Protein AF-A0A1W2FZ27-F1 (afdb_monomer_lite)

Sequence (277 aa):
MFSGIAEEGRSGAREAWIYDLVNKATNPNFYVGLKFDQLGLQRPKDREVISPLETWLSGIDPDEVDAALDNGGETPELYLSVRDWGLIFTAHPIKPARRGKPRHRLLGVYPAYGGFVNDQHKLRKTLDRKARHYGALDKPFVIAVMGMSSFMDNEDVENALFGNVVYRYSINQPEDGRWVRNRDGLWMRGAQPLATRVSGVLMGTGIFPWNHTHELPRLWTNPWATRSLPGTEPFPTATSDDTGTITYADTPTAGHDVFDLPEDWPGPERSFTDTDQ

Foldseek 3Di:
DDDPPPDPPDDPVQVVVVLVLQQPADDQWWAKEKDWPFGDDDDDDSCLPRVVVNVVRVPDDLVVQVVCVVVVHAFDWDFRDDDRTTMIMGTGTDDPVRGPDPPDTRHQHYPPADDPDLQLVVVLVVVLCVLPVDDDDPAAAEAEDERSHSHDDVQSVLCQAQRDFDWDADPVGRVPIDTAGQRPHQQGHPQDGHSLSHQWYFYHDPDDPFCQQADGTEIEGRPSHPHHDPDPPPHWYWYADSRSDIDTGHHPDGSCNVVVHDPCPVHPDDPPDPPDD

Structure (mmCIF, N/CA/C/O backbone):
data_AF-A0A1W2FZ27-F1
#
_entry.id   AF-A0A1W2FZ27-F1
#
loop_
_atom_site.group_PDB
_atom_site.id
_atom_site.type_symbol
_atom_site.label_atom_id
_atom_site.label_alt_id
_atom_site.label_comp_id
_atom_site.label_asym_id
_atom_site.label_entity_id
_atom_site.label_seq_id
_atom_site.pdbx_PDB_ins_code
_atom_site.Cartn_x
_atom_site.Cartn_y
_atom_site.Cartn_z
_atom_site.occupancy
_atom_site.B_iso_or_equiv
_atom_site.auth_seq_id
_atom_site.auth_comp_id
_atom_site.auth_asym_id
_atom_site.auth_atom_id
_atom_site.pdbx_PDB_model_num
ATOM 1 N N . MET A 1 1 ? -11.046 -25.872 -5.151 1.00 28.45 1 MET A N 1
ATOM 2 C CA . MET A 1 1 ? -12.444 -25.983 -4.701 1.00 28.45 1 MET A CA 1
ATOM 3 C C . MET A 1 1 ? -12.400 -25.796 -3.196 1.00 28.45 1 MET A C 1
ATOM 5 O O . MET A 1 1 ? -11.945 -26.699 -2.512 1.00 28.45 1 MET A O 1
ATOM 9 N N . PHE A 1 2 ? -12.686 -24.594 -2.699 1.00 22.34 2 PHE A N 1
ATOM 10 C CA . PHE A 1 2 ? -12.766 -24.355 -1.260 1.00 22.34 2 PHE A CA 1
ATOM 11 C C . PHE A 1 2 ? -14.210 -24.018 -0.939 1.00 22.34 2 PHE A C 1
ATOM 13 O O . PHE A 1 2 ? -14.779 -23.077 -1.486 1.00 22.34 2 PHE A O 1
ATOM 20 N N . SER A 1 3 ? -14.783 -24.907 -0.138 1.00 23.38 3 SER A N 1
ATOM 21 C CA . SER A 1 3 ? -16.118 -24.858 0.425 1.00 23.38 3 SER A CA 1
ATOM 22 C C . SER A 1 3 ? -16.256 -23.584 1.249 1.00 23.38 3 SER A C 1
ATOM 24 O O . SER A 1 3 ? -15.714 -23.500 2.349 1.00 23.38 3 SER A O 1
ATOM 26 N N . GLY A 1 4 ? -16.959 -22.593 0.704 1.00 25.33 4 GLY A N 1
ATOM 27 C CA . GLY A 1 4 ? -17.529 -21.514 1.493 1.00 25.33 4 GLY A CA 1
ATOM 28 C C . GLY A 1 4 ? -18.621 -22.103 2.372 1.00 25.33 4 GLY A C 1
ATOM 29 O O . GLY A 1 4 ? -19.769 -22.190 1.955 1.00 25.33 4 GLY A O 1
ATOM 30 N N . ILE A 1 5 ? -18.252 -22.544 3.572 1.00 24.12 5 ILE A N 1
ATOM 31 C CA . ILE A 1 5 ? -19.213 -22.591 4.667 1.00 24.12 5 ILE A CA 1
ATOM 32 C C . ILE A 1 5 ? -19.264 -21.149 5.158 1.00 24.12 5 ILE A C 1
ATOM 34 O O . ILE A 1 5 ? -18.377 -20.700 5.881 1.00 24.12 5 ILE A O 1
ATOM 38 N N . ALA A 1 6 ? -20.235 -20.390 4.652 1.00 32.06 6 ALA A N 1
ATOM 39 C CA . ALA A 1 6 ? -20.664 -19.188 5.341 1.00 32.06 6 ALA A CA 1
ATOM 40 C C . ALA A 1 6 ? -21.135 -19.650 6.724 1.00 32.06 6 ALA A C 1
ATOM 42 O O . ALA A 1 6 ? -22.050 -20.466 6.813 1.00 32.06 6 ALA A O 1
ATOM 43 N N . GLU A 1 7 ? -20.464 -19.207 7.786 1.00 31.33 7 GLU A N 1
ATOM 44 C CA . GLU A 1 7 ? -21.027 -19.337 9.126 1.00 31.33 7 GLU A CA 1
ATOM 45 C C . GLU A 1 7 ? -22.398 -18.657 9.117 1.00 31.33 7 GLU A C 1
ATOM 47 O O . GLU A 1 7 ? -22.527 -17.487 8.737 1.00 31.33 7 GLU A O 1
ATOM 52 N N . GLU A 1 8 ? -23.423 -19.427 9.472 1.00 29.77 8 GLU A N 1
ATOM 53 C CA . GLU A 1 8 ? -24.804 -18.976 9.595 1.00 29.77 8 GLU A CA 1
ATOM 54 C C . GLU A 1 8 ? -24.842 -17.761 10.538 1.00 29.77 8 GLU A C 1
ATOM 56 O O . GLU A 1 8 ? -24.532 -17.872 11.722 1.00 29.77 8 GLU A O 1
ATOM 61 N N . GLY A 1 9 ? -25.144 -16.577 9.990 1.00 39.53 9 GLY A N 1
ATOM 62 C CA . GLY A 1 9 ? -25.206 -15.313 10.736 1.00 39.53 9 GLY A CA 1
ATOM 63 C C . GLY A 1 9 ? -24.355 -14.164 10.182 1.00 39.53 9 GLY A C 1
ATOM 64 O O . GLY A 1 9 ? -24.649 -13.012 10.501 1.00 39.53 9 GLY A O 1
ATOM 65 N N . ARG A 1 10 ? -23.358 -14.416 9.320 1.00 43.00 10 ARG A N 1
ATOM 66 C CA . ARG A 1 10 ? -22.515 -13.348 8.734 1.00 43.00 10 ARG A CA 1
ATOM 67 C C . ARG A 1 10 ? -23.254 -12.581 7.634 1.00 43.00 10 ARG A C 1
ATOM 69 O O . ARG A 1 10 ? -23.631 -13.159 6.618 1.00 43.00 10 ARG A O 1
ATOM 76 N N . SER A 1 11 ? -23.424 -11.268 7.804 1.00 50.31 11 SER A N 1
ATOM 77 C CA . SER A 1 11 ? -23.911 -10.361 6.749 1.00 50.31 11 SER A CA 1
ATOM 78 C C . SER A 1 11 ? -22.813 -9.366 6.397 1.00 50.31 11 SER A C 1
ATOM 80 O O . SER A 1 11 ? -22.532 -8.428 7.147 1.00 50.31 11 SER A O 1
ATOM 82 N N . GLY A 1 12 ? -22.190 -9.570 5.233 1.00 47.59 12 GLY A N 1
ATOM 83 C CA . GLY A 1 12 ? -21.052 -8.766 4.778 1.00 47.59 12 GLY A CA 1
ATOM 84 C C . GLY A 1 12 ? -21.354 -7.268 4.656 1.00 47.59 12 GLY A C 1
ATOM 85 O O . GLY A 1 12 ? -20.456 -6.457 4.851 1.00 47.59 12 GLY A O 1
ATOM 86 N N . ALA A 1 13 ? -22.611 -6.883 4.409 1.00 53.69 13 ALA A N 1
ATOM 87 C CA . ALA A 1 13 ? -23.020 -5.478 4.331 1.00 53.69 13 ALA A CA 1
ATOM 88 C C . ALA A 1 13 ? -23.027 -4.782 5.705 1.00 53.69 13 ALA A C 1
ATOM 90 O O . ALA A 1 13 ? -22.672 -3.609 5.819 1.00 53.69 13 ALA A O 1
ATOM 91 N N . ARG A 1 14 ? -23.407 -5.507 6.764 1.00 62.50 14 ARG A N 1
ATOM 92 C CA . ARG A 1 14 ? -23.416 -4.990 8.140 1.00 62.50 14 ARG A CA 1
ATOM 93 C C . ARG A 1 14 ? -21.997 -4.871 8.696 1.00 62.50 14 ARG A C 1
ATOM 95 O O . ARG A 1 14 ? -21.671 -3.864 9.319 1.00 62.50 14 ARG A O 1
ATOM 102 N N . GLU A 1 15 ? -21.148 -5.856 8.406 1.00 64.38 15 GLU A N 1
ATOM 103 C CA . GLU A 1 15 ? -19.722 -5.827 8.757 1.00 64.38 15 GLU A CA 1
ATOM 104 C C . GLU A 1 15 ? -18.985 -4.674 8.044 1.00 64.38 15 GLU A C 1
ATOM 106 O O . GLU A 1 15 ? -18.226 -3.948 8.687 1.00 64.38 15 GLU A O 1
ATOM 111 N N . ALA A 1 16 ? -19.269 -4.444 6.752 1.00 63.47 16 ALA A N 1
ATOM 112 C CA . ALA A 1 16 ? -18.637 -3.401 5.932 1.00 63.47 16 ALA A CA 1
ATOM 113 C C . ALA A 1 16 ? -18.734 -2.002 6.548 1.00 63.47 16 ALA A C 1
ATOM 115 O O . ALA A 1 16 ? -17.743 -1.284 6.638 1.00 63.47 16 ALA A O 1
ATOM 116 N N . TRP A 1 17 ? -19.911 -1.633 7.041 1.00 70.25 17 TRP A N 1
ATOM 117 C CA . TRP A 1 17 ? -20.102 -0.305 7.602 1.00 70.25 17 TRP A CA 1
ATOM 118 C C . TRP A 1 17 ? -19.346 -0.105 8.931 1.00 70.25 17 TRP A C 1
ATOM 120 O O . TRP A 1 17 ? -18.803 0.976 9.174 1.00 70.25 17 TRP A O 1
ATOM 130 N N . ILE A 1 18 ? -19.237 -1.138 9.774 1.00 76.50 18 ILE A N 1
ATOM 131 C CA . ILE A 1 18 ? -18.374 -1.061 10.961 1.00 76.50 18 ILE A CA 1
ATOM 132 C C . ILE A 1 18 ? -16.902 -0.945 10.544 1.00 76.50 18 ILE A C 1
ATOM 134 O O . ILE A 1 18 ? -16.167 -0.169 11.155 1.00 76.50 18 ILE A O 1
ATOM 138 N N . TYR A 1 19 ? -16.471 -1.637 9.485 1.00 70.69 19 TYR A N 1
ATOM 139 C CA . TYR A 1 19 ? -15.115 -1.481 8.951 1.00 70.69 19 TYR A CA 1
ATOM 140 C C . TYR A 1 19 ? -14.835 -0.049 8.482 1.00 70.69 19 TYR A C 1
ATOM 142 O O . TYR A 1 19 ? -13.819 0.526 8.874 1.00 70.69 19 TYR A O 1
ATOM 150 N N . ASP A 1 20 ? -15.750 0.561 7.727 1.00 70.44 20 ASP A N 1
ATOM 151 C CA . ASP A 1 20 ? -15.623 1.955 7.281 1.00 70.44 20 ASP A CA 1
ATOM 152 C C . ASP A 1 20 ? -15.569 2.926 8.458 1.00 70.44 20 ASP A C 1
ATOM 154 O O . ASP A 1 20 ? -14.788 3.877 8.463 1.00 70.44 20 ASP A O 1
ATOM 158 N N . LEU A 1 21 ? -16.383 2.678 9.484 1.00 82.44 21 LEU A N 1
ATOM 159 C CA . LEU A 1 21 ? -16.404 3.495 10.687 1.00 82.44 21 LEU A CA 1
ATOM 160 C C . LEU A 1 21 ? -15.058 3.427 11.423 1.00 82.44 21 LEU A C 1
ATOM 162 O O . LEU A 1 21 ? -14.533 4.464 11.825 1.00 82.44 21 LEU A O 1
ATOM 166 N N . VAL A 1 22 ? -14.473 2.236 11.561 1.00 80.25 22 VAL A N 1
ATOM 167 C CA . VAL A 1 22 ? -13.164 2.051 12.206 1.00 80.25 22 VAL A CA 1
ATOM 168 C C . VAL A 1 22 ? -12.035 2.650 11.361 1.00 80.25 22 VAL A C 1
ATOM 170 O O . VAL A 1 22 ? -11.107 3.224 11.921 1.00 80.25 22 VAL A O 1
ATOM 173 N N . ASN A 1 23 ? -12.129 2.606 10.028 1.00 73.31 23 ASN A N 1
ATOM 174 C CA . ASN A 1 23 ? -11.149 3.225 9.124 1.00 73.31 23 ASN A CA 1
ATOM 175 C C . ASN A 1 23 ? -11.083 4.759 9.231 1.00 73.31 23 ASN A C 1
ATOM 177 O O . ASN A 1 23 ? -10.084 5.347 8.819 1.00 73.31 23 ASN A O 1
ATOM 181 N N . LYS A 1 24 ? -12.108 5.414 9.793 1.00 80.94 24 LYS A N 1
ATOM 182 C CA . LYS A 1 24 ? -12.084 6.858 10.088 1.00 80.94 24 LYS A CA 1
ATOM 183 C C . LYS A 1 24 ? -11.269 7.207 11.335 1.00 80.94 24 LYS A C 1
ATOM 185 O O . LYS A 1 24 ? -10.879 8.363 11.482 1.00 80.94 24 LYS A O 1
ATOM 190 N N . ALA A 1 25 ? -11.063 6.256 12.245 1.00 83.62 25 ALA A N 1
ATOM 191 C CA . ALA A 1 25 ? -10.231 6.467 13.421 1.00 83.62 25 ALA A CA 1
ATOM 192 C C . ALA A 1 25 ? -8.749 6.485 13.029 1.00 83.62 25 ALA A C 1
ATOM 194 O O . ALA A 1 25 ? -8.338 5.876 12.038 1.00 83.62 25 ALA A O 1
ATOM 195 N N . THR A 1 26 ? -7.930 7.166 13.826 1.00 81.81 26 THR A N 1
ATOM 196 C CA . THR A 1 26 ? -6.497 7.295 13.551 1.00 81.81 26 THR A CA 1
ATOM 197 C C . THR A 1 26 ? -5.662 7.028 14.793 1.00 81.81 26 THR A C 1
ATOM 199 O O . THR A 1 26 ? -6.008 7.421 15.903 1.00 81.81 26 THR A O 1
ATOM 202 N N . ASN A 1 27 ? -4.521 6.367 14.614 1.00 85.50 27 ASN A N 1
ATOM 203 C CA . ASN A 1 27 ? -3.520 6.245 15.663 1.00 85.50 27 ASN A CA 1
ATOM 204 C C . ASN A 1 27 ? -2.138 6.070 15.025 1.00 85.50 27 ASN A C 1
ATOM 206 O O . ASN A 1 27 ? -1.987 5.180 14.204 1.00 85.50 27 ASN A O 1
ATOM 210 N N . PRO A 1 28 ? -1.117 6.863 15.387 1.00 85.44 28 PRO A N 1
ATOM 211 C CA . PRO A 1 28 ? 0.190 6.809 14.728 1.00 85.44 28 PRO A CA 1
ATOM 212 C C . PRO A 1 28 ? 1.022 5.555 15.043 1.00 85.44 28 PRO A C 1
ATOM 214 O O . PRO A 1 28 ? 2.077 5.373 14.429 1.00 85.44 28 PRO A O 1
ATOM 217 N N . ASN A 1 29 ? 0.595 4.737 16.009 1.00 87.94 29 ASN A N 1
ATOM 218 C CA . ASN A 1 29 ? 1.421 3.720 16.653 1.00 87.94 29 ASN A CA 1
ATOM 219 C C . ASN A 1 29 ? 0.907 2.287 16.488 1.00 87.94 29 ASN A C 1
ATOM 221 O O . ASN A 1 29 ? 1.685 1.362 16.719 1.00 87.94 29 ASN A O 1
ATOM 225 N N . PHE A 1 30 ? -0.351 2.080 16.095 1.00 83.31 30 PHE A N 1
ATOM 226 C CA . PHE A 1 30 ? -0.970 0.754 16.059 1.00 83.31 30 PHE A CA 1
ATOM 227 C C . PHE A 1 30 ? -1.749 0.506 14.767 1.00 83.31 30 PHE A C 1
ATOM 229 O O . PHE A 1 30 ? -2.437 1.390 14.270 1.00 83.31 30 PHE A O 1
ATOM 236 N N . TYR A 1 31 ? -1.709 -0.737 14.287 1.00 77.69 31 TYR A N 1
ATOM 237 C CA . TYR A 1 31 ? -2.813 -1.317 13.530 1.00 77.69 31 TYR A CA 1
ATOM 238 C C . TYR A 1 31 ? -3.819 -1.930 14.502 1.00 77.69 31 TYR A C 1
ATOM 240 O O . TYR A 1 31 ? -3.461 -2.411 15.578 1.00 77.69 31 TYR A O 1
ATOM 248 N N . VAL A 1 32 ? -5.074 -1.973 14.090 1.00 78.75 32 VAL A N 1
ATOM 249 C CA . VAL A 1 32 ? -6.172 -2.560 14.844 1.00 78.75 32 VAL A CA 1
ATOM 250 C C . VAL A 1 32 ? -6.689 -3.781 14.105 1.00 78.75 32 VAL A C 1
ATOM 252 O O . VAL A 1 32 ? -6.917 -3.742 12.895 1.00 78.75 32 VAL A O 1
ATOM 255 N N . GLY A 1 33 ? -6.875 -4.874 14.832 1.00 73.75 33 GLY A N 1
ATOM 256 C CA . GLY A 1 33 ? -7.734 -5.962 14.404 1.00 73.75 33 GLY A CA 1
ATOM 257 C C . GLY A 1 33 ? -9.143 -5.788 14.921 1.00 73.75 33 GLY A C 1
ATOM 258 O O . GLY A 1 33 ? -9.325 -5.243 16.002 1.00 73.75 33 GLY A O 1
ATOM 259 N N . LEU A 1 34 ? -10.132 -6.246 14.160 1.00 75.25 34 LEU A N 1
ATOM 260 C CA . LEU A 1 34 ? -11.525 -6.278 14.596 1.00 75.25 34 LEU A CA 1
ATOM 261 C C . LEU A 1 34 ? -12.091 -7.689 14.440 1.00 75.25 34 LEU A C 1
ATOM 263 O O . LEU A 1 34 ? -11.998 -8.287 13.368 1.00 75.25 34 LEU A O 1
ATOM 267 N N . LYS A 1 35 ? -12.733 -8.187 15.496 1.00 70.50 35 LYS A N 1
ATOM 268 C CA . LYS A 1 35 ? -13.616 -9.356 15.487 1.00 70.50 35 LYS A CA 1
ATOM 269 C C . LYS A 1 35 ? -15.007 -8.950 15.972 1.00 70.50 35 LYS A C 1
ATOM 271 O O . LYS A 1 35 ? -15.143 -8.055 16.803 1.00 70.50 35 LYS A O 1
ATOM 276 N N . PHE A 1 36 ? -16.029 -9.626 15.463 1.00 69.38 36 PHE A N 1
ATOM 277 C CA . PHE A 1 36 ? -17.400 -9.468 15.938 1.00 69.38 36 PHE A CA 1
ATOM 278 C C . PHE A 1 36 ? -17.703 -10.593 16.922 1.00 69.38 36 PHE A C 1
ATOM 280 O O . PHE A 1 36 ? -17.724 -11.756 16.531 1.00 69.38 36 PHE A O 1
ATOM 287 N N . ASP A 1 37 ? -17.908 -10.235 18.184 1.00 74.62 37 ASP A N 1
ATOM 288 C CA . ASP A 1 37 ? -18.448 -11.133 19.211 1.00 74.62 37 ASP A CA 1
ATOM 289 C C . ASP A 1 37 ? -19.970 -11.259 19.061 1.00 74.62 37 ASP A C 1
ATOM 291 O O . ASP A 1 37 ? -20.545 -12.338 19.171 1.00 74.62 37 ASP A O 1
ATOM 295 N N . GLN A 1 38 ? -20.621 -10.148 18.703 1.00 78.62 38 GLN A N 1
ATOM 296 C CA . GLN A 1 38 ? -22.045 -10.096 18.398 1.00 78.62 38 GLN A CA 1
ATOM 297 C C . GLN A 1 38 ? -22.305 -9.125 17.243 1.00 78.62 38 GLN A C 1
ATOM 299 O O . GLN A 1 38 ? -21.873 -7.968 17.274 1.00 78.62 38 GLN A O 1
ATOM 304 N N . LEU A 1 39 ? -23.049 -9.582 16.233 1.00 72.56 39 LEU A N 1
ATOM 305 C CA . LEU A 1 39 ? -23.514 -8.733 15.138 1.00 72.56 39 LEU A CA 1
ATOM 306 C C . LEU A 1 39 ? -24.774 -7.975 15.550 1.00 72.56 39 LEU A C 1
ATOM 308 O O . LEU A 1 39 ? -25.760 -8.576 15.976 1.00 72.56 39 LEU A O 1
ATOM 312 N N . GLY A 1 40 ? -24.743 -6.660 15.362 1.00 78.38 40 GLY A N 1
ATOM 313 C CA . GLY A 1 40 ? -25.897 -5.795 15.556 1.00 78.38 40 GLY A CA 1
ATOM 314 C C . GLY A 1 40 ? -26.665 -5.530 14.261 1.00 78.38 40 GLY A C 1
ATOM 315 O O . GLY A 1 40 ? -26.252 -5.876 13.149 1.00 78.38 40 GLY A O 1
ATOM 316 N N . LEU A 1 41 ? -27.815 -4.892 14.422 1.00 79.00 41 LEU A N 1
ATOM 317 C CA . LEU A 1 41 ? -28.671 -4.358 13.368 1.00 79.00 41 LEU A CA 1
ATOM 318 C C . LEU A 1 41 ? -28.704 -2.828 13.405 1.00 79.00 41 LEU A C 1
ATOM 320 O O . LEU A 1 41 ? -28.906 -2.188 12.372 1.00 79.00 41 LEU A O 1
ATOM 324 N N . GLN A 1 42 ? -28.518 -2.215 14.577 1.00 83.69 42 GLN A N 1
ATOM 325 C CA . GLN A 1 42 ? -28.566 -0.763 14.700 1.00 83.69 42 GLN A CA 1
ATOM 326 C C . GLN A 1 42 ? -27.283 -0.118 14.208 1.00 83.69 42 GLN A C 1
ATOM 328 O O . GLN A 1 42 ? -26.218 -0.720 14.264 1.00 83.69 42 GLN A O 1
ATOM 333 N N . ARG A 1 43 ? -27.367 1.153 13.789 1.00 83.94 43 ARG A N 1
ATOM 334 C CA . ARG A 1 43 ? -26.186 1.908 13.374 1.00 83.94 43 ARG A CA 1
ATOM 335 C C . ARG A 1 43 ? -25.571 2.802 14.465 1.00 83.94 43 ARG A C 1
ATOM 337 O O . ARG A 1 43 ? -26.024 3.950 14.558 1.00 83.94 43 ARG A O 1
ATOM 344 N N . PRO A 1 44 ? -24.590 2.348 15.290 1.00 86.50 44 PRO A N 1
ATOM 345 C CA . PRO A 1 44 ? -23.692 3.226 16.050 1.00 86.50 44 PRO A CA 1
ATOM 346 C C . PRO A 1 44 ? -23.304 4.526 15.330 1.00 86.50 44 PRO A C 1
ATOM 348 O O . PRO A 1 44 ? -23.077 4.551 14.129 1.00 86.50 44 PRO A O 1
ATOM 351 N N . LYS A 1 45 ? -23.221 5.635 16.058 1.00 89.69 45 LYS A N 1
ATOM 352 C CA . LYS A 1 45 ? -22.632 6.882 15.561 1.00 89.69 45 LYS A CA 1
ATOM 353 C C . LYS A 1 45 ? -21.114 6.732 15.570 1.00 89.69 45 LYS A C 1
ATOM 355 O O . LYS A 1 45 ? -20.582 6.117 16.487 1.00 89.69 45 LYS A O 1
ATOM 360 N N . ASP A 1 46 ? -20.427 7.395 14.642 1.00 87.50 46 ASP A N 1
ATOM 361 C CA . ASP A 1 46 ? -18.957 7.406 14.545 1.00 87.50 46 ASP A CA 1
ATOM 362 C C . ASP A 1 46 ? -18.276 7.578 15.919 1.00 87.50 46 ASP A C 1
ATOM 364 O O . ASP A 1 46 ? -17.443 6.771 16.323 1.00 87.50 46 ASP A O 1
ATOM 368 N N . ARG A 1 47 ? -18.718 8.564 16.711 1.00 90.44 47 ARG A N 1
ATOM 369 C CA . ARG A 1 47 ? -18.160 8.855 18.043 1.00 90.44 47 ARG A CA 1
ATOM 370 C C . ARG A 1 47 ? -18.336 7.725 19.070 1.00 90.44 47 ARG A C 1
ATOM 372 O O . ARG A 1 47 ? -17.536 7.631 19.994 1.00 90.44 47 ARG A O 1
ATOM 379 N N . GLU A 1 48 ? -19.364 6.887 18.933 1.00 91.81 48 GLU A N 1
ATOM 380 C CA . GLU A 1 48 ? -19.641 5.779 19.864 1.00 91.81 48 GLU A CA 1
ATOM 381 C C . GLU A 1 48 ? -18.621 4.636 19.736 1.00 91.81 48 GLU A C 1
ATOM 383 O O . GLU A 1 48 ? -18.537 3.807 20.635 1.00 91.81 48 GLU A O 1
ATOM 388 N N . VAL A 1 49 ? -17.832 4.608 18.656 1.00 91.88 49 VAL A N 1
ATOM 389 C CA . VAL A 1 49 ? -16.792 3.592 18.421 1.00 91.88 49 VAL A CA 1
ATOM 390 C C . VAL A 1 49 ? -15.410 4.224 18.270 1.00 91.88 49 VAL A C 1
ATOM 392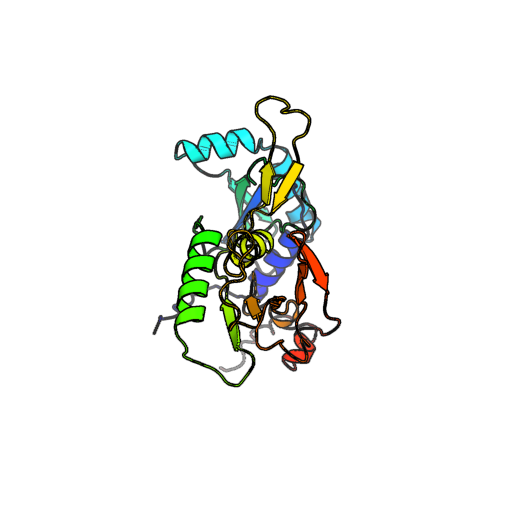 O O . VAL A 1 49 ? -14.469 3.756 18.905 1.00 91.88 49 VAL A O 1
ATOM 395 N N . ILE A 1 50 ? -15.283 5.321 17.512 1.00 93.00 50 ILE A N 1
ATOM 396 C CA . ILE A 1 50 ? -13.995 5.993 17.275 1.00 93.00 50 ILE A CA 1
ATOM 397 C C . ILE A 1 50 ? -13.402 6.515 18.586 1.00 93.00 50 ILE A C 1
ATOM 399 O O . ILE A 1 50 ? -12.253 6.220 18.894 1.00 93.00 50 ILE A O 1
ATOM 403 N N . SER A 1 51 ? -14.174 7.253 19.395 1.00 92.69 51 SER A N 1
ATOM 404 C CA . SER A 1 51 ? -13.626 7.861 20.615 1.00 92.69 51 SER A CA 1
ATOM 405 C C . SER A 1 51 ? -13.156 6.828 21.647 1.00 92.69 51 SER A C 1
ATOM 407 O O . SER A 1 51 ? -12.051 7.002 22.162 1.00 92.69 51 SER A O 1
ATOM 409 N N . PRO A 1 52 ? -13.914 5.754 21.952 1.00 94.50 52 PRO A N 1
ATOM 410 C CA . PRO A 1 52 ? -13.413 4.677 22.805 1.00 94.50 52 PRO A CA 1
ATOM 411 C C . PRO A 1 52 ? -12.158 4.001 22.244 1.00 94.50 52 PRO A C 1
ATOM 413 O O . PRO A 1 52 ? -11.210 3.784 22.994 1.00 94.50 52 PRO A O 1
ATOM 416 N N . LEU A 1 53 ? -12.129 3.723 20.935 1.00 93.62 53 LEU A N 1
ATOM 417 C CA . LEU A 1 53 ? -10.998 3.075 20.273 1.00 93.62 53 LEU A CA 1
ATOM 418 C C . LEU A 1 53 ? -9.725 3.931 20.351 1.00 93.62 53 LEU A C 1
ATOM 420 O O . LEU A 1 53 ? -8.689 3.452 20.802 1.00 93.62 53 LEU A O 1
ATOM 424 N N . GLU A 1 54 ? -9.798 5.210 19.978 1.00 94.19 54 GLU A N 1
ATOM 425 C CA . GLU A 1 54 ? -8.653 6.130 20.020 1.00 94.19 54 GLU A CA 1
ATOM 426 C C . GLU A 1 54 ? -8.180 6.400 21.452 1.00 94.19 54 GLU A C 1
ATOM 428 O O . GLU A 1 54 ? -6.973 6.472 21.698 1.00 94.19 54 GLU A O 1
ATOM 433 N N . THR A 1 55 ? -9.110 6.499 22.409 1.00 95.38 55 THR A N 1
ATOM 434 C CA . THR A 1 55 ? -8.775 6.676 23.831 1.00 95.38 55 THR A CA 1
ATOM 435 C C . THR A 1 55 ? -8.019 5.462 24.359 1.00 95.38 55 THR A C 1
ATOM 437 O O . THR A 1 55 ? -6.992 5.619 25.014 1.00 95.38 55 THR A O 1
ATOM 440 N N . TRP A 1 56 ? -8.498 4.256 24.048 1.00 96.50 56 TRP A N 1
ATOM 441 C CA . TRP A 1 56 ? -7.839 3.017 24.445 1.00 96.50 56 TRP A CA 1
ATOM 442 C C . TRP A 1 56 ? -6.443 2.899 23.830 1.00 96.50 56 TRP A C 1
ATOM 444 O O . TRP A 1 56 ? -5.478 2.714 24.564 1.00 96.50 56 TRP A O 1
ATOM 454 N N . LEU A 1 57 ? -6.308 3.103 22.515 1.00 93.12 57 LEU A N 1
ATOM 455 C CA . LEU A 1 57 ? -5.010 3.034 21.833 1.00 93.12 57 LEU A CA 1
ATOM 456 C C . LEU A 1 57 ? -4.011 4.083 22.334 1.00 93.12 57 LEU A C 1
ATOM 458 O O . LEU A 1 57 ? -2.814 3.816 22.373 1.00 93.12 57 LEU A O 1
ATOM 462 N N . SER A 1 58 ? -4.478 5.272 22.719 1.00 92.88 58 SER A N 1
ATOM 463 C CA . SER A 1 58 ? -3.611 6.316 23.287 1.00 92.88 58 SER A CA 1
ATOM 464 C C . SER A 1 58 ? -3.102 5.973 24.688 1.00 92.88 58 SER A C 1
ATOM 466 O O . SER A 1 58 ? -2.124 6.564 25.139 1.00 92.88 58 SER A O 1
ATOM 468 N N . GLY A 1 59 ? -3.761 5.041 25.380 1.00 93.38 59 GLY A N 1
ATOM 469 C CA . GLY A 1 59 ? -3.360 4.562 26.700 1.00 93.38 59 GLY A CA 1
ATOM 470 C C . GLY A 1 59 ? -2.381 3.386 26.676 1.00 93.38 59 GLY A C 1
ATOM 471 O O . GLY A 1 59 ? -1.992 2.930 27.747 1.00 93.38 59 GLY A O 1
ATOM 472 N N . ILE A 1 60 ? -2.002 2.881 25.497 1.00 94.25 60 ILE A N 1
ATOM 473 C CA . ILE A 1 60 ? -1.106 1.728 25.350 1.00 94.25 60 ILE A CA 1
ATOM 474 C C . ILE A 1 60 ? 0.266 2.198 24.861 1.00 94.25 60 ILE A C 1
ATOM 476 O O . ILE A 1 60 ? 0.362 2.929 23.873 1.00 94.25 60 ILE A O 1
ATOM 480 N N . ASP A 1 61 ? 1.331 1.723 25.509 1.00 92.75 61 ASP A N 1
ATOM 481 C CA . ASP A 1 61 ? 2.697 1.907 25.021 1.00 92.75 61 ASP A CA 1
ATOM 482 C C . ASP A 1 61 ? 3.010 0.885 23.903 1.00 92.75 61 ASP A C 1
ATOM 484 O O . ASP A 1 61 ? 3.009 -0.327 24.145 1.00 92.75 61 ASP A O 1
ATOM 488 N N . PRO A 1 62 ? 3.272 1.326 22.657 1.00 88.75 62 PRO A N 1
ATOM 489 C CA . PRO A 1 62 ? 3.547 0.420 21.546 1.00 88.75 62 PRO A CA 1
ATOM 490 C C . PRO A 1 62 ? 4.880 -0.331 21.671 1.00 88.75 62 PRO A C 1
ATOM 492 O O . PRO A 1 62 ? 5.019 -1.383 21.046 1.00 88.75 62 PRO A O 1
ATOM 495 N N . ASP A 1 63 ? 5.854 0.177 22.429 1.00 88.44 63 ASP A N 1
ATOM 496 C CA . ASP A 1 63 ? 7.132 -0.504 22.659 1.00 88.44 63 ASP A CA 1
ATOM 497 C C . ASP A 1 63 ? 6.986 -1.630 23.687 1.00 88.44 63 ASP A C 1
ATOM 499 O O . ASP A 1 63 ? 7.555 -2.707 23.495 1.00 88.44 63 ASP A O 1
ATOM 503 N N . GLU A 1 64 ? 6.160 -1.437 24.720 1.00 89.38 64 GLU A N 1
ATOM 504 C CA . GLU A 1 64 ? 5.830 -2.505 25.673 1.00 89.38 64 GLU A CA 1
ATOM 505 C C . GLU A 1 64 ? 5.091 -3.660 24.989 1.00 89.38 64 GLU A C 1
ATOM 507 O O . GLU A 1 64 ? 5.407 -4.827 25.230 1.00 89.38 64 GLU A O 1
ATOM 512 N N . VAL A 1 65 ? 4.150 -3.353 24.088 1.00 83.81 65 VAL A N 1
ATOM 513 C CA . VAL A 1 65 ? 3.437 -4.385 23.321 1.00 83.81 65 VAL A CA 1
ATOM 514 C C . VAL A 1 65 ? 4.376 -5.119 22.366 1.00 83.81 65 VAL A C 1
ATOM 516 O O . VAL A 1 65 ? 4.320 -6.345 22.306 1.00 83.81 65 VAL A O 1
ATOM 519 N N . ASP A 1 66 ? 5.247 -4.415 21.632 1.00 76.56 66 ASP A N 1
ATOM 520 C CA . ASP A 1 66 ? 6.194 -5.067 20.708 1.00 76.56 66 ASP A CA 1
ATOM 521 C C . ASP A 1 66 ? 7.135 -6.010 21.478 1.00 76.56 66 ASP A C 1
ATOM 523 O O . ASP A 1 66 ? 7.309 -7.166 21.093 1.00 76.56 66 ASP A O 1
ATOM 527 N N . ALA A 1 67 ? 7.647 -5.565 22.632 1.00 77.31 67 ALA A N 1
ATOM 528 C CA . ALA A 1 67 ? 8.482 -6.382 23.507 1.00 77.31 67 ALA A CA 1
ATOM 529 C C . ALA A 1 67 ? 7.731 -7.590 24.095 1.00 77.31 67 ALA A C 1
ATOM 531 O O . ALA A 1 67 ? 8.297 -8.681 24.197 1.00 77.31 67 ALA A O 1
ATOM 532 N N . ALA A 1 68 ? 6.463 -7.432 24.486 1.00 76.00 68 ALA A N 1
ATOM 533 C CA . ALA A 1 68 ? 5.649 -8.539 24.980 1.00 76.00 68 ALA A CA 1
ATOM 534 C C . ALA A 1 68 ? 5.409 -9.593 23.888 1.00 76.00 68 ALA A C 1
ATOM 536 O O . ALA A 1 68 ? 5.568 -10.788 24.145 1.00 76.00 68 ALA A O 1
ATOM 537 N N . LEU A 1 69 ? 5.095 -9.163 22.662 1.00 66.00 69 LEU A N 1
ATOM 538 C CA . LEU A 1 69 ? 4.878 -10.052 21.517 1.00 66.00 69 LEU A CA 1
ATOM 539 C C . LEU A 1 69 ? 6.140 -10.824 21.123 1.00 66.00 69 LEU A C 1
ATOM 541 O O . LEU A 1 69 ? 6.054 -12.023 20.855 1.00 66.00 69 LEU A O 1
ATOM 545 N N . ASP A 1 70 ? 7.312 -10.184 21.147 1.00 69.06 70 ASP A N 1
ATOM 546 C CA . ASP A 1 70 ? 8.596 -10.852 20.882 1.00 69.06 70 ASP A CA 1
ATOM 547 C C . ASP A 1 70 ? 8.891 -11.975 21.900 1.00 69.06 70 ASP A C 1
ATOM 549 O O . ASP A 1 70 ? 9.571 -12.952 21.579 1.00 69.06 70 ASP A O 1
ATOM 553 N N . ASN A 1 71 ? 8.321 -11.883 23.105 1.00 71.44 71 ASN A N 1
ATOM 554 C CA . ASN A 1 71 ? 8.399 -12.905 24.151 1.00 71.44 71 ASN A CA 1
ATOM 555 C C . ASN A 1 71 ? 7.231 -13.913 24.119 1.00 71.44 71 ASN A C 1
ATOM 557 O O . ASN A 1 71 ? 7.071 -14.701 25.052 1.00 71.44 71 ASN A O 1
ATOM 561 N N . GLY A 1 72 ? 6.420 -13.911 23.056 1.00 62.72 72 GLY A N 1
ATOM 562 C CA . GLY A 1 72 ? 5.269 -14.804 22.898 1.00 62.72 72 GLY A CA 1
ATOM 563 C C . GLY A 1 72 ? 4.031 -14.392 23.699 1.00 62.72 72 GL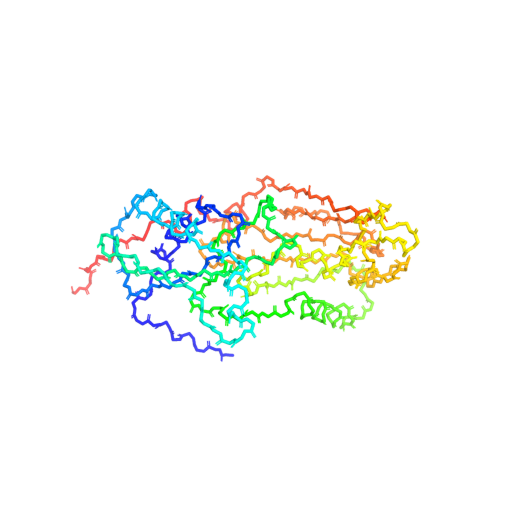Y A C 1
ATOM 564 O O . GLY A 1 72 ? 3.160 -15.228 23.927 1.00 62.72 72 GLY A O 1
ATOM 565 N N . GLY A 1 73 ? 3.963 -13.136 24.148 1.00 67.94 73 GLY A N 1
ATOM 566 C CA . GLY A 1 73 ? 2.793 -12.564 24.807 1.00 67.94 73 GLY A CA 1
ATOM 567 C C . GLY A 1 73 ? 1.606 -12.353 23.863 1.00 67.94 73 GLY A C 1
ATOM 568 O O . GLY A 1 73 ? 1.684 -12.580 22.655 1.00 67.94 73 GLY A O 1
ATOM 569 N N . GLU A 1 74 ? 0.492 -11.900 24.431 1.00 69.94 74 GLU A N 1
ATOM 570 C CA . GLU A 1 74 ? -0.750 -11.639 23.700 1.00 69.94 74 GLU A CA 1
ATOM 571 C C . GLU A 1 74 ? -0.883 -10.160 23.318 1.00 69.94 74 GLU A C 1
ATOM 573 O O . GLU A 1 74 ? -0.334 -9.270 23.970 1.00 69.94 74 GLU A O 1
ATOM 578 N N . THR A 1 75 ? -1.628 -9.887 22.245 1.00 75.88 75 THR A N 1
ATOM 579 C CA . THR A 1 75 ? -1.973 -8.512 21.867 1.00 75.88 75 THR A CA 1
ATOM 580 C C . THR A 1 75 ? -3.037 -7.947 22.799 1.00 75.88 75 THR A C 1
ATOM 582 O O . THR A 1 75 ? -4.010 -8.654 23.062 1.00 75.88 75 THR A O 1
ATOM 585 N N . PRO A 1 76 ? -2.935 -6.675 23.228 1.00 86.00 76 PRO A N 1
ATOM 586 C CA . PRO A 1 76 ? -3.983 -6.034 24.009 1.00 86.00 76 PRO A CA 1
ATOM 587 C C . PRO A 1 76 ? -5.329 -6.094 23.295 1.00 86.00 76 PRO A C 1
ATOM 589 O O . PRO A 1 76 ? -5.404 -5.841 22.087 1.00 86.00 76 PRO A O 1
ATOM 592 N N . GLU A 1 77 ? -6.384 -6.363 24.059 1.00 88.44 77 GLU A N 1
ATOM 593 C CA . GLU A 1 77 ? -7.748 -6.436 23.548 1.00 88.44 77 GLU A CA 1
ATOM 594 C C . GLU A 1 77 ? -8.648 -5.370 24.178 1.00 88.44 77 GLU A C 1
ATOM 596 O O . GLU A 1 77 ? -8.527 -5.042 25.361 1.00 88.44 77 GLU A O 1
ATOM 601 N N . LEU A 1 78 ? -9.580 -4.851 23.383 1.00 91.50 78 LEU A N 1
ATOM 602 C CA . LEU A 1 78 ? -10.679 -4.009 23.838 1.00 91.50 78 LEU A CA 1
ATOM 603 C C . LEU A 1 78 ? -11.999 -4.654 23.438 1.00 91.50 78 LEU A C 1
ATOM 605 O O . LEU A 1 78 ? -12.302 -4.791 22.255 1.00 91.50 78 LEU A O 1
ATOM 609 N N . TYR A 1 79 ? -12.809 -4.963 24.443 1.00 91.94 79 TYR A N 1
ATOM 610 C CA . TYR A 1 79 ? -14.188 -5.394 24.275 1.00 91.94 79 TYR A CA 1
ATOM 611 C C . TYR A 1 79 ? -15.085 -4.160 24.328 1.00 91.94 79 TYR A C 1
ATOM 613 O O . TYR A 1 79 ? -15.179 -3.491 25.358 1.00 91.94 79 TYR A O 1
ATOM 621 N N . LEU A 1 80 ? -15.729 -3.841 23.210 1.00 93.19 80 LEU A N 1
ATOM 622 C CA . LEU A 1 80 ? -16.644 -2.717 23.093 1.00 93.19 80 LEU A CA 1
ATOM 623 C C . LEU A 1 80 ? -18.047 -3.220 22.767 1.00 93.19 80 LEU A C 1
ATOM 625 O O . LEU A 1 80 ? -18.328 -3.667 21.655 1.00 93.19 80 LEU A O 1
ATOM 629 N N . SER A 1 81 ? -18.949 -3.081 23.735 1.00 94.31 81 SER A N 1
ATOM 630 C CA . SER A 1 81 ? -20.383 -3.238 23.509 1.00 94.31 81 SER A CA 1
ATOM 631 C C . SER A 1 81 ? -20.989 -1.887 23.153 1.00 94.31 81 SER A C 1
ATOM 633 O O . SER A 1 81 ? -20.945 -0.948 23.948 1.00 94.31 81 SER A O 1
ATOM 635 N N . VAL A 1 82 ? -21.559 -1.777 21.956 1.00 92.19 82 VAL A N 1
ATOM 636 C CA . VAL A 1 82 ? -22.171 -0.538 21.470 1.00 92.19 82 VAL A CA 1
ATOM 637 C C . VAL A 1 82 ? -23.515 -0.847 20.829 1.00 92.19 82 VAL A C 1
ATOM 639 O O . VAL A 1 82 ? -23.606 -1.486 19.784 1.00 92.19 82 VAL A O 1
ATOM 642 N N . ARG A 1 83 ? -24.589 -0.375 21.469 1.00 90.81 83 ARG A N 1
ATOM 643 C CA . ARG A 1 83 ? -25.970 -0.731 21.109 1.00 90.81 83 ARG A CA 1
ATOM 644 C C . ARG A 1 83 ? -26.162 -2.250 21.130 1.00 90.81 83 ARG A C 1
ATOM 646 O O . ARG A 1 83 ? -26.073 -2.844 22.194 1.00 90.81 83 ARG A O 1
ATOM 653 N N . ASP A 1 84 ? -26.430 -2.859 19.983 1.00 89.62 84 ASP A N 1
ATOM 654 C CA . ASP A 1 84 ? -26.608 -4.295 19.790 1.00 89.62 84 ASP A CA 1
ATOM 655 C C . ASP A 1 84 ? -25.372 -4.986 19.185 1.00 89.62 84 ASP A C 1
ATOM 657 O O . ASP A 1 84 ? -25.451 -6.152 18.804 1.00 89.62 84 ASP A O 1
ATOM 661 N N . TRP A 1 85 ? -24.229 -4.294 19.126 1.00 89.12 85 TRP A N 1
ATOM 662 C CA . TRP A 1 85 ? -22.953 -4.835 18.659 1.00 89.12 85 TRP A CA 1
ATOM 663 C C . TRP A 1 85 ? -22.034 -5.226 19.812 1.00 89.12 85 TRP A C 1
ATOM 665 O O . TRP A 1 85 ? -21.883 -4.474 20.778 1.00 89.12 85 TRP A O 1
ATOM 675 N N . GLY A 1 86 ? -21.346 -6.354 19.644 1.00 87.31 86 GLY A N 1
ATOM 676 C CA . GLY A 1 86 ? -20.188 -6.761 20.435 1.00 87.31 86 GLY A CA 1
ATOM 677 C C . GLY A 1 86 ? -18.950 -6.765 19.546 1.00 87.31 86 GLY A C 1
ATOM 678 O O . GLY A 1 86 ? -18.833 -7.602 18.651 1.00 87.31 86 GLY A O 1
ATOM 679 N N . LEU A 1 87 ? -18.049 -5.808 19.757 1.00 86.75 87 LEU A N 1
ATOM 680 C CA . LEU A 1 87 ? -16.825 -5.631 18.978 1.00 86.75 87 LEU A CA 1
ATOM 681 C C . LEU A 1 87 ? -15.615 -5.987 19.843 1.00 86.75 87 LEU A C 1
ATOM 683 O O . LEU A 1 87 ? -15.519 -5.533 20.981 1.00 86.75 87 LEU A O 1
ATOM 687 N N . ILE A 1 88 ? -14.679 -6.754 19.293 1.00 82.06 88 ILE A N 1
ATOM 688 C CA . ILE A 1 88 ? -13.395 -7.053 19.933 1.00 82.06 88 ILE A CA 1
ATOM 689 C C . ILE A 1 88 ? -12.296 -6.461 19.066 1.00 82.06 88 ILE A C 1
ATOM 691 O O . ILE A 1 88 ? -12.102 -6.885 17.924 1.00 82.06 88 ILE A O 1
ATOM 695 N N . PHE A 1 89 ? -11.576 -5.489 19.610 1.00 84.94 89 PHE A N 1
ATOM 696 C CA . PHE A 1 89 ? -10.426 -4.883 18.959 1.00 84.94 89 PHE A CA 1
ATOM 697 C C . PHE A 1 89 ? -9.125 -5.467 19.495 1.00 84.94 89 PHE A C 1
ATOM 699 O O . PHE A 1 89 ? -9.003 -5.657 20.699 1.00 84.94 89 PHE A O 1
ATOM 706 N N . THR A 1 90 ? -8.139 -5.690 18.628 1.00 80.75 90 THR A N 1
ATOM 707 C CA . THR A 1 90 ? -6.778 -6.095 19.019 1.00 80.75 90 THR A CA 1
ATOM 708 C C . THR A 1 90 ? -5.764 -5.048 18.574 1.00 80.75 90 THR A C 1
ATOM 710 O O . THR A 1 90 ? -5.812 -4.590 17.434 1.00 80.75 90 THR A O 1
ATOM 713 N N . ALA A 1 91 ? -4.844 -4.648 19.453 1.00 82.75 91 ALA A N 1
ATOM 714 C CA . ALA A 1 91 ? -3.825 -3.649 19.135 1.00 82.75 91 ALA A CA 1
ATOM 715 C C . ALA A 1 91 ? -2.523 -4.317 18.675 1.00 82.75 91 ALA A C 1
ATOM 717 O O . ALA A 1 91 ? -1.932 -5.130 19.385 1.00 82.75 91 ALA A O 1
ATOM 718 N N . HIS A 1 92 ? -2.054 -3.942 17.487 1.00 79.19 92 HIS A N 1
ATOM 719 C CA . HIS A 1 92 ? -0.841 -4.468 16.872 1.00 79.19 92 HIS A CA 1
ATOM 720 C C . HIS A 1 92 ? 0.165 -3.336 16.649 1.00 79.19 92 HIS A C 1
ATOM 722 O O . HIS A 1 92 ? -0.116 -2.435 15.856 1.00 79.19 92 HIS A O 1
ATOM 728 N N . PRO A 1 93 ? 1.329 -3.339 17.316 1.00 80.19 93 PRO A N 1
ATOM 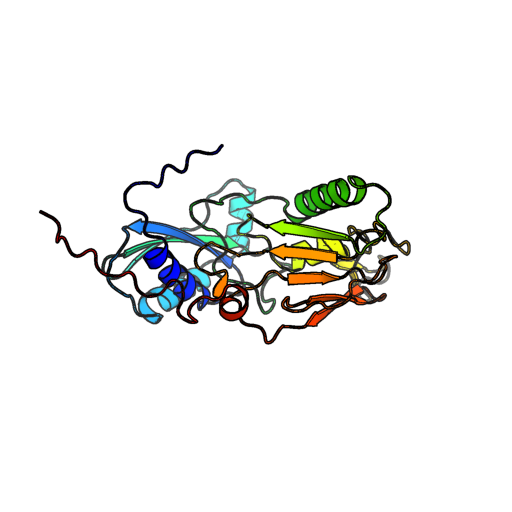729 C CA . PRO A 1 93 ? 2.242 -2.210 17.265 1.00 80.19 93 PRO A CA 1
ATOM 730 C C . PRO A 1 93 ? 2.841 -2.049 15.865 1.00 80.19 93 PRO A C 1
ATOM 732 O O . PRO A 1 93 ? 3.333 -2.992 15.237 1.00 80.19 93 PRO A O 1
ATOM 735 N N . ILE A 1 94 ? 2.835 -0.813 15.377 1.00 79.44 94 ILE A N 1
ATOM 736 C CA . ILE A 1 94 ? 3.620 -0.412 14.218 1.00 79.44 94 ILE A CA 1
ATOM 737 C C . ILE A 1 94 ? 5.081 -0.379 14.663 1.00 79.44 94 ILE A C 1
ATOM 739 O O . ILE A 1 94 ? 5.431 0.240 15.674 1.00 79.44 94 ILE A O 1
ATOM 743 N N . LYS A 1 95 ? 5.948 -1.039 13.886 1.00 72.12 95 LYS A N 1
ATOM 744 C CA . LYS A 1 95 ? 7.392 -1.061 14.160 1.00 72.12 95 LYS A CA 1
ATOM 745 C C . LYS A 1 95 ? 7.932 0.370 14.317 1.00 72.12 95 LYS A C 1
ATOM 747 O O . LYS A 1 95 ? 7.543 1.220 13.513 1.00 72.12 95 LYS A O 1
ATOM 752 N N . PRO A 1 96 ? 8.858 0.638 15.261 1.00 75.75 96 PRO A N 1
ATOM 753 C CA . PRO A 1 96 ? 9.289 1.999 15.603 1.00 75.75 96 PRO A CA 1
ATOM 754 C C . PRO A 1 96 ? 9.656 2.878 14.399 1.00 75.75 96 PRO A C 1
ATOM 756 O O . PRO A 1 96 ? 9.218 4.019 14.306 1.00 75.75 96 PRO A O 1
ATOM 759 N N . ALA A 1 97 ? 10.365 2.319 13.412 1.00 71.25 97 ALA A N 1
ATOM 760 C CA . ALA A 1 97 ? 10.777 3.021 12.190 1.00 71.25 97 ALA A CA 1
ATOM 761 C C . ALA A 1 97 ? 9.620 3.469 11.263 1.00 71.25 97 ALA A C 1
ATOM 763 O O . ALA A 1 97 ? 9.853 4.193 10.295 1.00 71.25 97 ALA A O 1
ATOM 764 N N . ARG A 1 98 ? 8.386 3.012 11.514 1.00 65.31 98 ARG A N 1
ATOM 765 C CA . ARG A 1 98 ? 7.197 3.255 10.679 1.00 65.31 98 ARG A CA 1
ATOM 766 C C . ARG A 1 98 ? 6.116 4.095 11.371 1.00 65.31 98 ARG A C 1
ATOM 768 O O . ARG A 1 98 ? 5.138 4.453 10.720 1.00 65.31 98 ARG A O 1
ATOM 775 N N . ARG A 1 99 ? 6.277 4.423 12.656 1.00 80.50 99 ARG A N 1
ATOM 776 C CA . ARG A 1 99 ? 5.280 5.190 13.422 1.00 80.50 99 ARG A CA 1
ATOM 777 C C . ARG A 1 99 ? 5.137 6.616 12.885 1.00 80.50 99 ARG A C 1
ATOM 779 O O . ARG A 1 99 ? 6.104 7.220 12.428 1.00 80.50 99 ARG A O 1
ATOM 786 N N . GLY A 1 100 ? 3.917 7.149 12.931 1.00 71.25 100 GLY A N 1
ATOM 787 C CA . GLY A 1 100 ? 3.618 8.535 12.548 1.00 71.25 100 GLY A CA 1
ATOM 788 C C . GLY A 1 100 ? 3.685 8.852 11.047 1.00 71.25 100 GLY A C 1
ATOM 789 O O . GLY A 1 100 ? 3.488 10.008 10.670 1.00 71.25 100 GLY A O 1
ATOM 790 N N . LYS A 1 101 ? 3.930 7.866 10.171 1.00 68.25 101 LYS A N 1
ATOM 791 C CA . LYS A 1 101 ? 3.885 8.092 8.720 1.00 68.25 101 LYS A CA 1
ATOM 792 C C . LYS A 1 101 ? 2.446 8.403 8.258 1.00 68.25 101 LYS A C 1
ATOM 794 O O . LYS A 1 101 ? 1.505 7.713 8.672 1.00 68.25 101 LYS A O 1
ATOM 799 N N . PRO A 1 102 ? 2.254 9.413 7.386 1.00 53.62 102 PRO A N 1
ATOM 800 C CA . PRO A 1 102 ? 0.940 9.737 6.844 1.00 53.62 102 PRO A CA 1
ATOM 801 C C . PRO A 1 102 ? 0.413 8.589 5.969 1.00 53.62 102 PRO A C 1
ATOM 803 O O . PRO A 1 102 ? 1.187 7.944 5.266 1.00 53.62 102 PRO A O 1
ATOM 806 N N . ARG A 1 103 ? -0.915 8.395 5.965 1.00 54.47 103 ARG A N 1
ATOM 807 C CA . ARG A 1 103 ? -1.665 7.449 5.104 1.00 54.47 103 ARG A CA 1
ATOM 808 C C . ARG A 1 103 ? -1.591 5.954 5.454 1.00 54.47 103 ARG A C 1
ATOM 810 O O . ARG A 1 103 ? -1.939 5.137 4.605 1.00 54.47 103 ARG A O 1
ATOM 817 N N . HIS A 1 104 ? -1.203 5.567 6.668 1.00 61.38 104 HIS A N 1
ATOM 818 C CA . HIS A 1 104 ? -1.449 4.187 7.104 1.00 61.38 104 HIS A CA 1
ATOM 819 C C . HIS A 1 104 ? -2.900 4.047 7.606 1.00 61.38 104 HIS A C 1
ATOM 821 O O . HIS A 1 104 ? -3.430 4.951 8.253 1.00 61.38 104 HIS A O 1
ATOM 827 N N . ARG A 1 105 ? -3.559 2.936 7.260 1.00 62.38 105 ARG A N 1
ATOM 828 C CA . ARG A 1 105 ? -4.921 2.616 7.717 1.00 62.38 105 ARG A CA 1
ATOM 829 C C . ARG A 1 105 ? -4.895 2.082 9.147 1.00 62.38 105 ARG A C 1
ATOM 831 O O . ARG A 1 105 ? -4.007 1.293 9.470 1.00 62.38 105 ARG A O 1
ATOM 838 N N . LEU A 1 106 ? -5.878 2.460 9.968 1.00 70.38 106 LEU A N 1
ATOM 839 C CA . LEU A 1 106 ? -5.977 1.944 11.333 1.00 70.38 106 LEU A CA 1
ATOM 840 C C . LEU A 1 106 ? -6.419 0.476 11.346 1.00 70.38 106 LEU A C 1
ATOM 842 O O . LEU A 1 106 ? -5.790 -0.337 12.012 1.00 70.38 106 LEU A O 1
ATOM 846 N N . LEU A 1 107 ? -7.459 0.103 10.593 1.00 65.44 107 LEU A N 1
ATOM 847 C CA . LEU A 1 107 ? -7.916 -1.286 10.530 1.00 65.44 107 LEU A CA 1
ATOM 848 C C . LEU A 1 107 ? -6.980 -2.114 9.637 1.00 65.44 107 LEU A C 1
ATOM 850 O O . LEU A 1 107 ? -6.932 -1.946 8.417 1.00 65.44 107 LEU A O 1
ATOM 854 N N . GLY A 1 108 ? -6.229 -3.016 10.262 1.00 51.44 108 GLY A N 1
ATOM 855 C CA . GLY A 1 108 ? -5.184 -3.813 9.626 1.00 51.44 108 GLY A CA 1
ATOM 856 C C . GLY A 1 108 ? -5.315 -5.319 9.837 1.00 51.44 108 GLY A C 1
ATOM 857 O O . GLY A 1 108 ? -4.496 -6.047 9.292 1.00 51.44 108 GLY A O 1
ATOM 858 N N . VAL A 1 109 ? -6.308 -5.815 10.593 1.00 54.62 109 VAL A N 1
ATOM 859 C CA . VAL A 1 109 ? -6.571 -7.263 10.756 1.00 54.62 109 VAL A CA 1
ATOM 860 C C . VAL A 1 109 ? -8.060 -7.561 10.672 1.00 54.62 109 VAL A C 1
ATOM 862 O O . VAL A 1 109 ? -8.854 -7.042 11.453 1.00 54.62 109 VAL A O 1
ATOM 865 N N . TYR A 1 110 ? -8.426 -8.442 9.742 1.00 50.50 110 TYR A N 1
ATOM 866 C CA . TYR A 1 110 ? -9.802 -8.898 9.549 1.00 50.50 110 TYR A CA 1
ATOM 867 C C . TYR A 1 110 ? -9.997 -10.325 10.099 1.00 50.50 110 TYR A C 1
ATOM 869 O O . TYR A 1 110 ? -9.055 -11.126 10.034 1.00 50.50 110 TYR A O 1
ATOM 877 N N . PRO A 1 111 ? -11.211 -10.699 10.560 1.00 42.22 111 PRO A N 1
ATOM 878 C CA . PRO A 1 111 ? -11.479 -11.962 11.263 1.00 42.22 111 PRO A CA 1
ATOM 879 C C . PRO A 1 111 ? -11.227 -13.259 10.463 1.00 42.22 111 PRO A C 1
ATOM 881 O O . PRO A 1 111 ? -11.382 -14.341 11.013 1.00 42.22 111 PRO A O 1
ATOM 884 N N . ALA A 1 112 ? -10.837 -13.190 9.185 1.00 36.19 112 ALA A N 1
ATOM 885 C CA . ALA A 1 112 ? -10.563 -14.363 8.341 1.00 36.19 112 ALA A CA 1
ATOM 886 C C . ALA A 1 112 ? -9.145 -14.406 7.730 1.00 36.19 112 ALA A C 1
ATOM 888 O O . ALA A 1 112 ? -8.816 -15.355 7.022 1.00 36.19 112 ALA A O 1
ATOM 889 N N . TYR A 1 113 ? -8.288 -13.414 7.998 1.00 36.22 113 TYR A N 1
ATOM 890 C CA . TYR A 1 113 ? -6.994 -13.262 7.310 1.00 36.22 113 TYR A CA 1
ATOM 891 C C . TYR A 1 113 ? -5.840 -12.982 8.286 1.00 36.22 113 TYR A C 1
ATOM 893 O O . TYR A 1 113 ? -4.966 -12.152 8.027 1.00 36.22 113 TYR A O 1
ATOM 901 N N . GLY A 1 114 ? -5.869 -13.655 9.440 1.00 28.45 114 GLY A N 1
ATOM 902 C CA . GLY A 1 114 ? -4.891 -13.511 10.515 1.00 28.45 114 GLY A CA 1
ATOM 903 C C . GLY A 1 114 ? -3.581 -14.240 10.223 1.00 28.45 114 GLY A C 1
ATOM 904 O O . GLY A 1 114 ? -3.497 -15.463 10.311 1.00 28.45 114 GLY A O 1
ATOM 905 N N . GLY A 1 115 ? -2.540 -13.476 9.917 1.00 31.03 115 GLY A N 1
ATOM 906 C CA . GLY A 1 115 ? -1.161 -13.938 9.963 1.00 31.03 115 GLY A CA 1
ATOM 907 C C . GLY A 1 115 ? -0.206 -12.776 9.737 1.00 31.03 115 GLY A C 1
ATOM 908 O O . GLY A 1 115 ? -0.256 -12.146 8.685 1.00 31.03 115 GLY A O 1
ATOM 909 N N . PHE A 1 116 ? 0.687 -12.510 10.694 1.00 33.72 116 PHE A N 1
ATOM 910 C CA . PHE A 1 116 ? 1.881 -11.717 10.412 1.00 33.72 116 PHE A CA 1
ATOM 911 C C . PHE A 1 116 ? 2.766 -12.538 9.492 1.00 33.72 116 PHE A C 1
ATOM 913 O O . PHE A 1 116 ? 3.324 -13.573 9.861 1.00 33.72 116 PHE A O 1
ATOM 920 N N . VAL A 1 117 ? 2.835 -12.107 8.248 1.00 39.94 117 VAL A N 1
ATOM 921 C CA . VAL A 1 117 ? 3.558 -12.799 7.205 1.00 39.94 117 VAL A CA 1
ATOM 922 C C . VAL A 1 117 ? 4.644 -11.857 6.711 1.00 39.94 117 VAL A C 1
ATOM 924 O O . VAL A 1 117 ? 4.431 -10.660 6.587 1.00 39.94 117 VAL A O 1
ATOM 927 N N . ASN A 1 118 ? 5.835 -12.392 6.428 1.00 54.50 118 ASN A N 1
ATOM 928 C CA . ASN A 1 118 ? 6.866 -11.685 5.666 1.00 54.50 118 ASN A CA 1
ATOM 929 C C . ASN A 1 118 ? 6.364 -11.453 4.223 1.00 54.50 118 ASN A C 1
ATOM 931 O O . ASN A 1 118 ? 6.736 -12.167 3.282 1.00 54.50 118 ASN A O 1
ATOM 935 N N . ASP A 1 119 ? 5.425 -10.521 4.093 1.00 61.62 119 ASP A N 1
ATOM 936 C CA . ASP A 1 119 ? 4.603 -10.271 2.919 1.00 61.62 119 ASP A CA 1
ATOM 937 C C . ASP A 1 119 ? 5.439 -9.720 1.780 1.00 61.62 119 ASP A C 1
ATOM 939 O O . ASP A 1 119 ? 5.330 -10.217 0.661 1.00 61.62 119 ASP A O 1
ATOM 943 N N . GLN A 1 120 ? 6.386 -8.830 2.080 1.00 66.25 120 GLN A N 1
ATOM 944 C CA . GLN A 1 120 ? 7.371 -8.350 1.116 1.00 66.25 120 GLN A CA 1
ATOM 945 C C . GLN A 1 120 ? 8.163 -9.508 0.484 1.00 66.25 120 GLN A C 1
ATOM 947 O O . GLN A 1 120 ? 8.251 -9.615 -0.744 1.00 66.25 120 GLN A O 1
ATOM 952 N N . HIS A 1 121 ? 8.739 -10.415 1.286 1.00 68.31 121 HIS A N 1
ATOM 953 C CA . HIS A 1 121 ? 9.549 -11.509 0.745 1.00 68.31 121 HIS A CA 1
ATOM 954 C C . HIS A 1 121 ? 8.701 -12.515 -0.045 1.00 68.31 121 HIS A C 1
ATOM 956 O O . HIS A 1 121 ? 9.122 -12.981 -1.112 1.00 68.31 121 HIS A O 1
ATOM 962 N N . LYS A 1 122 ? 7.496 -12.847 0.443 1.00 74.75 122 LYS A N 1
ATOM 963 C CA . LYS A 1 122 ? 6.566 -13.735 -0.272 1.00 74.75 122 LYS A CA 1
ATOM 964 C C . LYS A 1 122 ? 6.061 -13.106 -1.569 1.00 74.75 122 LYS A C 1
ATOM 966 O O . LYS A 1 122 ? 6.002 -13.809 -2.584 1.00 74.75 122 LYS A O 1
ATOM 971 N N . LEU A 1 123 ? 5.756 -11.809 -1.560 1.00 83.88 123 LEU A N 1
ATOM 972 C CA . LEU A 1 123 ? 5.364 -11.044 -2.738 1.00 83.88 123 LEU A CA 1
ATOM 973 C C . LEU A 1 123 ? 6.500 -11.048 -3.757 1.00 83.88 123 LEU A C 1
ATOM 975 O O . LEU A 1 123 ? 6.307 -11.542 -4.867 1.00 83.88 123 LEU A O 1
ATOM 979 N N . ARG A 1 124 ? 7.714 -10.640 -3.366 1.00 83.12 124 ARG A N 1
ATOM 980 C CA . ARG A 1 124 ? 8.885 -10.629 -4.257 1.00 83.12 124 ARG A CA 1
ATOM 981 C C . ARG A 1 124 ? 9.157 -12.005 -4.867 1.00 83.12 124 ARG A C 1
ATOM 983 O O . ARG A 1 124 ? 9.355 -12.107 -6.074 1.00 83.12 124 ARG A O 1
ATOM 990 N N . LYS A 1 125 ? 9.116 -13.080 -4.069 1.00 84.75 125 LYS A N 1
ATOM 991 C CA . LYS A 1 125 ? 9.305 -14.459 -4.564 1.00 84.75 125 LYS A CA 1
ATOM 992 C C . LYS A 1 125 ? 8.203 -14.878 -5.544 1.00 84.75 125 LYS A C 1
ATOM 994 O O . LYS A 1 125 ? 8.478 -15.543 -6.542 1.00 84.75 125 LYS A O 1
ATOM 999 N N . THR A 1 126 ? 6.956 -14.497 -5.271 1.00 88.31 126 THR A N 1
ATOM 1000 C CA . THR A 1 126 ? 5.812 -14.784 -6.149 1.00 88.31 126 THR A CA 1
ATOM 1001 C C . THR A 1 126 ? 5.928 -14.039 -7.473 1.00 88.31 126 THR A C 1
ATOM 1003 O O . THR A 1 126 ? 5.706 -14.642 -8.527 1.00 88.31 126 THR A O 1
ATOM 1006 N N . LEU A 1 127 ? 6.303 -12.761 -7.422 1.00 92.06 127 LEU A N 1
ATOM 1007 C CA . LEU A 1 127 ? 6.511 -11.923 -8.594 1.00 92.06 127 LEU A CA 1
ATOM 1008 C C . LEU A 1 127 ? 7.693 -12.413 -9.430 1.00 92.06 127 LEU A C 1
ATOM 1010 O O . LEU A 1 127 ? 7.519 -12.590 -10.628 1.00 92.06 127 LEU A O 1
ATOM 1014 N N . ASP A 1 128 ? 8.843 -12.733 -8.827 1.00 90.62 128 ASP A N 1
ATOM 1015 C CA . ASP A 1 128 ? 10.008 -13.267 -9.553 1.00 90.62 128 ASP A CA 1
ATOM 1016 C C . ASP A 1 128 ? 9.668 -14.579 -10.277 1.00 90.62 128 ASP A C 1
ATOM 1018 O O . ASP A 1 128 ? 9.970 -14.743 -11.461 1.00 90.62 128 ASP A O 1
ATOM 1022 N N . ARG A 1 129 ? 8.929 -15.484 -9.617 1.00 91.25 129 ARG A N 1
ATOM 1023 C CA . ARG A 1 129 ? 8.437 -16.714 -10.255 1.00 91.25 129 ARG A CA 1
ATOM 1024 C C . ARG A 1 129 ? 7.542 -16.411 -11.460 1.00 91.25 129 ARG A C 1
ATOM 1026 O O . ARG A 1 129 ? 7.726 -17.018 -12.510 1.00 91.25 129 ARG A O 1
ATOM 1033 N N . LYS A 1 130 ? 6.578 -15.492 -11.329 1.00 92.06 130 LYS A N 1
ATOM 1034 C CA . LYS A 1 130 ? 5.649 -15.123 -12.417 1.00 92.06 130 LYS A CA 1
ATOM 1035 C C . LYS A 1 130 ? 6.354 -14.370 -13.551 1.00 92.06 130 LYS A C 1
ATOM 1037 O O . LYS A 1 130 ? 6.075 -14.643 -14.713 1.00 92.06 130 LYS A O 1
ATOM 1042 N N . ALA A 1 131 ? 7.314 -13.507 -13.226 1.00 91.81 131 ALA A N 1
ATOM 1043 C CA . ALA A 1 131 ? 8.146 -12.786 -14.186 1.00 91.81 131 ALA A CA 1
ATOM 1044 C C . ALA A 1 131 ? 8.972 -13.738 -15.065 1.00 91.81 131 ALA A C 1
ATOM 1046 O O . ALA A 1 131 ? 9.250 -13.439 -16.224 1.00 91.81 131 ALA A O 1
ATOM 1047 N N . ARG A 1 132 ? 9.359 -14.902 -14.530 1.00 90.00 132 ARG A N 1
ATOM 1048 C CA . ARG A 1 132 ? 10.118 -15.933 -15.256 1.00 90.00 132 ARG A CA 1
ATOM 1049 C C . ARG A 1 132 ? 9.255 -16.999 -15.921 1.00 90.00 132 ARG A C 1
ATOM 1051 O O . ARG A 1 132 ? 9.785 -17.764 -16.717 1.00 90.00 132 ARG A O 1
ATOM 1058 N N . HIS A 1 133 ? 7.972 -17.075 -15.575 1.00 88.75 133 HIS A N 1
ATOM 1059 C CA . HIS A 1 133 ? 7.104 -18.169 -15.998 1.00 88.75 133 HIS A CA 1
ATOM 1060 C C . HIS A 1 133 ? 6.800 -18.131 -17.495 1.00 88.75 133 HIS A C 1
ATOM 1062 O O . HIS A 1 133 ? 6.801 -19.167 -18.154 1.00 88.75 133 HIS A O 1
ATOM 1068 N N . TYR A 1 134 ? 6.555 -16.934 -18.022 1.00 81.81 134 TYR A N 1
ATOM 1069 C CA . TYR A 1 134 ? 6.254 -16.746 -19.431 1.00 81.81 134 TYR A CA 1
ATOM 1070 C C . TYR A 1 134 ? 7.541 -16.506 -20.224 1.00 81.81 134 TYR A C 1
ATOM 1072 O O . TYR A 1 134 ? 8.473 -15.854 -19.742 1.00 81.81 134 TYR A O 1
ATOM 1080 N N . GLY A 1 135 ? 7.585 -17.068 -21.435 1.00 78.44 135 GLY A N 1
ATOM 1081 C CA . GLY A 1 135 ? 8.675 -16.875 -22.389 1.00 78.44 135 GLY A CA 1
ATOM 1082 C C . GLY A 1 135 ? 8.724 -15.448 -22.946 1.00 78.44 135 GLY A C 1
ATOM 1083 O O . GLY A 1 135 ? 8.276 -14.490 -22.318 1.00 78.44 135 GLY A O 1
ATOM 1084 N N . ALA A 1 136 ? 9.281 -15.286 -24.144 1.00 83.44 136 ALA A N 1
ATOM 1085 C CA . ALA A 1 136 ? 9.302 -13.985 -24.802 1.00 83.44 136 ALA A CA 1
ATOM 1086 C C . ALA A 1 136 ? 7.885 -13.592 -25.254 1.00 83.44 136 ALA A C 1
ATOM 1088 O O . ALA A 1 136 ? 7.290 -14.269 -26.088 1.00 83.44 136 ALA A O 1
ATOM 1089 N N . LEU A 1 137 ? 7.365 -12.497 -24.698 1.00 90.06 137 LEU A N 1
ATOM 1090 C CA . LEU A 1 137 ? 6.086 -11.908 -25.088 1.00 90.06 137 LEU A CA 1
ATOM 1091 C C . LEU A 1 137 ? 6.313 -10.726 -26.041 1.00 90.06 137 LEU A C 1
ATOM 1093 O O . LEU A 1 137 ? 7.250 -9.933 -25.892 1.00 90.06 137 LEU A O 1
ATOM 1097 N N . ASP A 1 138 ? 5.439 -10.599 -27.032 1.00 92.50 138 ASP A N 1
ATOM 1098 C CA . ASP A 1 138 ? 5.433 -9.521 -28.024 1.00 92.50 138 ASP A CA 1
ATOM 1099 C C . ASP A 1 138 ? 4.632 -8.286 -27.568 1.00 92.50 138 ASP A C 1
ATOM 1101 O O . ASP A 1 138 ? 4.725 -7.224 -28.184 1.00 92.50 138 ASP A O 1
ATOM 1105 N N . LYS A 1 139 ? 3.912 -8.394 -26.446 1.00 93.75 139 LYS A N 1
ATOM 1106 C CA . LYS A 1 139 ? 3.090 -7.338 -25.839 1.00 93.75 139 LYS A CA 1
ATOM 1107 C C . LYS A 1 139 ? 3.582 -6.955 -24.436 1.00 93.75 139 LYS A C 1
ATOM 1109 O O . LYS A 1 139 ? 4.324 -7.731 -23.827 1.00 93.75 139 LYS A O 1
ATOM 1114 N N . PRO A 1 140 ? 3.188 -5.776 -23.913 1.00 95.44 140 PRO A N 1
ATOM 1115 C CA . PRO A 1 140 ? 3.410 -5.427 -22.514 1.00 95.44 140 PRO A CA 1
ATOM 1116 C C . PRO A 1 140 ? 2.888 -6.516 -21.572 1.00 95.44 140 PRO A C 1
ATOM 1118 O O . PRO A 1 140 ? 1.794 -7.046 -21.769 1.00 95.44 140 PRO A O 1
ATOM 1121 N N . PHE A 1 141 ? 3.673 -6.850 -20.552 1.00 95.38 141 PHE A N 1
ATOM 1122 C CA . PHE A 1 141 ? 3.363 -7.930 -19.622 1.00 95.38 141 PHE A CA 1
ATOM 1123 C C . PHE A 1 141 ? 3.091 -7.370 -18.230 1.00 95.38 141 PHE A C 1
ATOM 1125 O O . PHE A 1 141 ? 3.996 -6.868 -17.564 1.00 95.38 141 PHE A O 1
ATOM 1132 N N . VAL A 1 142 ? 1.843 -7.489 -17.784 1.00 96.19 142 VAL A N 1
ATOM 1133 C CA . VAL A 1 142 ? 1.418 -7.092 -16.441 1.00 96.19 142 VAL A CA 1
ATOM 1134 C C . VAL A 1 142 ? 1.169 -8.331 -15.591 1.00 96.19 142 VAL A C 1
ATOM 1136 O O . VAL A 1 142 ? 0.530 -9.287 -16.030 1.00 96.19 142 VAL A O 1
ATOM 1139 N N . ILE A 1 143 ? 1.665 -8.313 -14.355 1.00 95.81 143 ILE A N 1
ATOM 1140 C CA . ILE A 1 143 ? 1.363 -9.343 -13.360 1.00 95.81 143 ILE A CA 1
ATOM 1141 C C . ILE A 1 143 ? 0.306 -8.794 -12.404 1.00 95.81 143 ILE A C 1
ATOM 1143 O O . ILE A 1 143 ? 0.586 -7.861 -11.662 1.00 95.81 143 ILE A O 1
ATOM 1147 N N . ALA A 1 144 ? -0.886 -9.389 -12.385 1.00 94.75 144 ALA A N 1
ATOM 1148 C CA . ALA A 1 144 ? -1.906 -9.068 -11.389 1.00 94.75 144 ALA A CA 1
ATOM 1149 C C . ALA A 1 144 ? -1.743 -9.942 -10.135 1.00 94.75 144 ALA A C 1
ATOM 1151 O O . ALA A 1 144 ? -1.607 -11.170 -10.233 1.00 94.75 144 ALA A O 1
ATOM 1152 N N . VAL A 1 145 ? -1.748 -9.314 -8.959 1.00 90.69 145 VAL A N 1
ATOM 1153 C CA . VAL A 1 145 ? -1.681 -9.985 -7.656 1.00 90.69 145 VAL A CA 1
ATOM 1154 C C . VAL A 1 145 ? -2.728 -9.377 -6.728 1.00 90.69 145 VAL A C 1
ATOM 1156 O O . VAL A 1 145 ? -2.873 -8.161 -6.659 1.00 90.69 145 VAL A O 1
ATOM 1159 N N . MET A 1 146 ? -3.443 -10.238 -6.005 1.00 86.25 146 MET A N 1
ATOM 1160 C CA . MET A 1 146 ? -4.312 -9.841 -4.900 1.00 86.25 146 MET A CA 1
ATOM 1161 C C . MET A 1 146 ? -3.580 -10.097 -3.582 1.00 86.25 146 MET A C 1
ATOM 1163 O O . MET A 1 146 ? -3.167 -11.226 -3.302 1.00 86.25 146 MET A O 1
ATOM 1167 N N . GLY A 1 147 ? -3.381 -9.045 -2.797 1.00 77.00 147 GLY A N 1
ATOM 1168 C CA . GLY A 1 147 ? -2.719 -9.071 -1.503 1.00 77.00 147 GLY A CA 1
ATOM 1169 C C . GLY A 1 147 ? -3.749 -9.402 -0.442 1.00 77.00 147 GLY A C 1
ATOM 1170 O O . GLY A 1 147 ? -4.431 -8.515 0.052 1.00 77.00 147 GLY A O 1
ATOM 1171 N N . MET A 1 148 ? -3.877 -10.687 -0.112 1.00 64.88 148 MET A N 1
ATOM 1172 C CA . MET A 1 148 ? -4.843 -11.154 0.893 1.00 64.88 148 MET A CA 1
ATOM 1173 C C . MET A 1 148 ? -4.362 -10.954 2.339 1.00 64.88 148 MET A C 1
ATOM 1175 O O . MET A 1 148 ? -5.087 -11.283 3.271 1.00 64.88 148 MET A O 1
ATOM 1179 N N . SER A 1 149 ? -3.134 -10.462 2.542 1.00 63.66 149 SER A N 1
ATOM 1180 C CA . SER A 1 149 ? -2.657 -10.124 3.883 1.00 63.66 149 SER A CA 1
ATOM 1181 C C . SER A 1 149 ? -3.262 -8.802 4.334 1.00 63.66 149 SER A C 1
ATOM 1183 O O . SER A 1 149 ? -3.168 -7.792 3.633 1.00 63.66 149 SER A O 1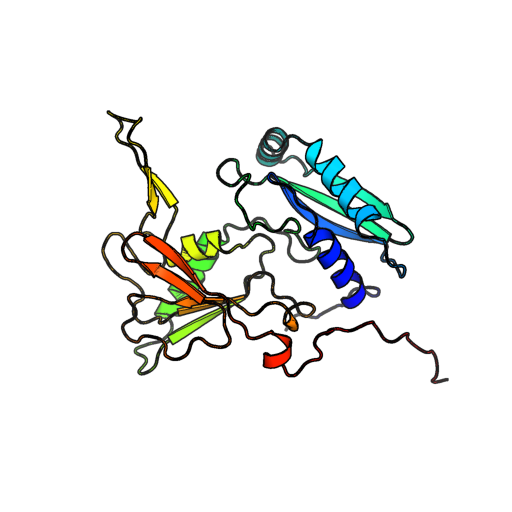
ATOM 1185 N N . SER A 1 150 ? -3.836 -8.807 5.534 1.00 52.97 150 SER A N 1
ATOM 1186 C CA . SER A 1 150 ? -4.450 -7.622 6.137 1.00 52.97 150 SER A CA 1
ATOM 1187 C C . SER A 1 150 ? -3.420 -6.522 6.460 1.00 52.97 150 SER A C 1
ATOM 1189 O O . SER A 1 150 ? -3.780 -5.351 6.571 1.00 52.97 150 SER A O 1
ATOM 1191 N N . PHE A 1 151 ? -2.129 -6.865 6.512 1.00 56.38 151 PHE A N 1
ATOM 1192 C CA . PHE A 1 151 ? -1.041 -5.942 6.846 1.00 56.38 151 PHE A CA 1
ATOM 1193 C C . PHE A 1 151 ? -0.266 -5.409 5.640 1.00 56.38 151 PHE A C 1
ATOM 1195 O O . PHE A 1 151 ? 0.534 -4.498 5.815 1.00 56.38 151 PHE A O 1
ATOM 1202 N N . MET A 1 152 ? -0.492 -5.956 4.440 1.00 68.94 152 MET A N 1
ATOM 1203 C CA . MET A 1 152 ? 0.227 -5.513 3.247 1.00 68.94 152 MET A CA 1
ATOM 1204 C C . MET A 1 152 ? -0.203 -4.095 2.871 1.00 68.94 152 MET A C 1
ATOM 1206 O O . MET A 1 152 ? -1.380 -3.855 2.578 1.00 68.94 152 MET A O 1
ATOM 1210 N N . ASP A 1 153 ? 0.762 -3.182 2.846 1.00 71.94 153 ASP A N 1
ATOM 1211 C CA . ASP A 1 153 ? 0.577 -1.794 2.431 1.00 71.94 153 ASP A CA 1
ATOM 1212 C C . ASP A 1 153 ? 1.392 -1.451 1.169 1.00 71.94 153 ASP A C 1
ATOM 1214 O O . ASP A 1 153 ? 2.056 -2.300 0.566 1.00 71.94 153 ASP A O 1
ATOM 1218 N N . ASN A 1 154 ? 1.313 -0.193 0.723 1.00 82.81 154 ASN A N 1
ATOM 1219 C CA . ASN A 1 154 ? 2.068 0.258 -0.445 1.00 82.81 154 ASN A CA 1
ATOM 1220 C C . ASN A 1 154 ? 3.587 0.212 -0.214 1.00 82.81 154 ASN A C 1
ATOM 1222 O O . ASN A 1 154 ? 4.308 -0.025 -1.175 1.00 82.81 154 ASN A O 1
ATOM 1226 N N . GLU A 1 155 ? 4.086 0.386 1.013 1.00 77.81 155 GLU A N 1
ATOM 1227 C CA . GLU A 1 155 ? 5.523 0.343 1.315 1.00 77.81 155 GLU A CA 1
ATOM 1228 C C . GLU A 1 155 ? 6.072 -1.085 1.157 1.00 77.81 155 GLU A C 1
ATOM 1230 O O . GLU A 1 155 ? 7.156 -1.272 0.599 1.00 77.81 155 GLU A O 1
ATOM 1235 N N . ASP A 1 156 ? 5.309 -2.113 1.538 1.00 80.25 156 ASP A N 1
ATOM 1236 C CA . ASP A 1 156 ? 5.665 -3.510 1.257 1.00 80.25 156 ASP A CA 1
ATOM 1237 C C . ASP A 1 156 ? 5.782 -3.779 -0.249 1.00 80.25 156 ASP A C 1
ATOM 1239 O O . ASP A 1 156 ? 6.694 -4.482 -0.703 1.00 80.25 156 ASP A O 1
ATOM 1243 N N . VAL A 1 157 ? 4.877 -3.196 -1.041 1.00 90.19 157 VAL A N 1
ATOM 1244 C CA . VAL A 1 157 ? 4.886 -3.313 -2.503 1.00 90.19 157 VAL A CA 1
ATOM 1245 C C . VAL A 1 157 ? 6.056 -2.526 -3.099 1.00 90.19 157 VAL A C 1
ATOM 1247 O O . VAL A 1 157 ? 6.800 -3.080 -3.911 1.00 90.19 157 VAL A O 1
ATOM 1250 N N . GLU A 1 158 ? 6.300 -1.292 -2.649 1.00 89.62 158 GLU A N 1
ATOM 1251 C CA . GLU A 1 158 ? 7.466 -0.487 -3.030 1.00 89.62 158 GLU A CA 1
ATOM 1252 C C . GLU A 1 158 ? 8.766 -1.252 -2.777 1.00 89.62 158 GLU A C 1
ATOM 1254 O O . GLU A 1 158 ? 9.613 -1.381 -3.663 1.00 89.62 158 GLU A O 1
ATOM 1259 N N . ASN A 1 159 ? 8.919 -1.795 -1.570 1.00 84.94 159 ASN A N 1
ATOM 1260 C CA . ASN A 1 159 ? 10.122 -2.498 -1.158 1.00 84.94 159 ASN A CA 1
ATOM 1261 C C . ASN A 1 159 ? 10.276 -3.836 -1.894 1.00 84.94 159 ASN A C 1
ATOM 1263 O O . ASN A 1 159 ? 11.397 -4.272 -2.161 1.00 84.94 159 ASN A O 1
ATOM 1267 N N . ALA A 1 160 ? 9.179 -4.505 -2.257 1.00 89.38 160 ALA A N 1
ATOM 1268 C CA . ALA A 1 160 ? 9.228 -5.710 -3.080 1.00 89.38 160 ALA A CA 1
ATOM 1269 C C . ALA A 1 160 ? 9.625 -5.408 -4.536 1.00 89.38 160 ALA A C 1
ATOM 1271 O O . ALA A 1 160 ? 10.361 -6.193 -5.142 1.00 89.38 160 ALA A O 1
ATOM 1272 N N . LEU A 1 161 ? 9.156 -4.291 -5.100 1.00 93.75 161 LEU A N 1
ATOM 1273 C CA . LEU A 1 161 ? 9.351 -3.928 -6.506 1.00 93.75 161 LEU A CA 1
ATOM 1274 C C . LEU A 1 161 ? 10.665 -3.181 -6.761 1.00 93.75 161 LEU A C 1
ATOM 1276 O O . LEU A 1 161 ? 11.443 -3.589 -7.626 1.00 93.75 161 LEU A O 1
ATOM 1280 N N . PHE A 1 162 ? 10.937 -2.133 -5.988 1.00 90.69 162 PHE A N 1
ATOM 1281 C CA . PHE A 1 162 ? 12.060 -1.209 -6.183 1.00 90.69 162 PHE A CA 1
ATOM 1282 C C . PHE A 1 162 ? 13.198 -1.413 -5.176 1.00 90.69 162 PHE A C 1
ATOM 1284 O O . PHE A 1 162 ? 14.338 -1.039 -5.455 1.00 90.69 162 PHE A O 1
ATOM 1291 N N . GLY A 1 163 ? 12.909 -2.067 -4.050 1.00 83.75 163 GLY A N 1
ATOM 1292 C CA . GLY A 1 163 ? 13.881 -2.413 -3.013 1.00 83.75 163 GLY A CA 1
ATOM 1293 C C . GLY A 1 163 ? 13.750 -1.575 -1.743 1.00 83.75 163 GLY A C 1
ATOM 1294 O O . GLY A 1 163 ? 13.003 -0.603 -1.709 1.00 83.75 163 GLY A O 1
ATOM 1295 N N . ASN A 1 164 ? 14.441 -1.987 -0.685 1.00 73.62 164 ASN A N 1
ATOM 1296 C CA . ASN A 1 164 ? 14.255 -1.501 0.684 1.00 73.62 164 ASN A CA 1
ATOM 1297 C C . ASN A 1 164 ? 14.782 -0.082 0.897 1.00 73.62 164 ASN A C 1
ATOM 1299 O O . ASN A 1 164 ? 15.883 0.237 0.464 1.00 73.62 164 ASN A O 1
ATOM 1303 N N . VAL A 1 165 ? 14.083 0.746 1.669 1.00 65.44 165 VAL A N 1
ATOM 1304 C CA . VAL A 1 165 ? 14.664 1.995 2.188 1.00 65.44 165 VAL A CA 1
ATOM 1305 C C . VAL A 1 165 ? 15.571 1.676 3.383 1.00 65.44 165 VAL A C 1
ATOM 1307 O O . VAL A 1 165 ? 15.140 1.059 4.351 1.00 65.44 165 VAL A O 1
ATOM 1310 N N . VAL A 1 166 ? 16.842 2.077 3.312 1.00 57.22 166 VAL A N 1
ATOM 1311 C CA . VAL A 1 166 ? 17.860 1.830 4.346 1.00 57.22 166 VAL A CA 1
ATOM 1312 C C . VAL A 1 166 ? 18.565 3.126 4.730 1.00 57.22 166 VAL A C 1
ATOM 1314 O O . VAL A 1 166 ? 18.788 3.996 3.888 1.00 57.22 166 VAL A O 1
ATOM 1317 N N . TYR A 1 167 ? 18.959 3.255 5.993 1.00 52.62 167 TYR A N 1
ATOM 1318 C CA . TYR A 1 167 ? 19.805 4.359 6.437 1.00 52.62 167 TYR A CA 1
ATOM 1319 C C . TYR A 1 167 ? 21.270 4.010 6.165 1.00 52.62 167 TYR A C 1
ATOM 1321 O O . TYR A 1 167 ? 21.803 3.050 6.722 1.00 52.62 167 TYR A O 1
ATOM 1329 N N . ARG A 1 168 ? 21.921 4.751 5.264 1.00 51.00 168 ARG A N 1
ATOM 1330 C CA . ARG A 1 168 ? 23.331 4.554 4.915 1.00 51.00 168 ARG A CA 1
ATOM 1331 C C . ARG A 1 168 ? 24.159 5.667 5.532 1.00 51.00 168 ARG A C 1
ATOM 1333 O O . ARG A 1 168 ? 23.937 6.830 5.218 1.00 51.00 168 ARG A O 1
ATOM 1340 N N . TYR A 1 169 ? 25.147 5.290 6.329 1.00 44.69 169 TYR A N 1
ATOM 1341 C CA . TYR A 1 169 ? 26.096 6.198 6.962 1.00 44.69 169 TYR A CA 1
ATOM 1342 C C . TYR A 1 169 ? 27.520 5.645 6.839 1.00 44.69 169 TYR A C 1
ATOM 1344 O O . TYR A 1 169 ? 27.715 4.451 6.588 1.00 44.69 169 TYR A O 1
ATOM 1352 N N . SER A 1 170 ? 28.516 6.519 6.974 1.00 46.38 170 SER A N 1
ATOM 1353 C CA . SER A 1 170 ? 29.917 6.112 7.080 1.00 46.38 170 SER A CA 1
ATOM 1354 C C . SER A 1 170 ? 30.225 5.786 8.536 1.00 46.38 170 SER A C 1
ATOM 1356 O O . SER A 1 170 ? 29.861 6.549 9.422 1.00 46.38 170 SER A O 1
ATOM 1358 N N . ILE A 1 171 ? 30.937 4.691 8.803 1.00 41.12 171 ILE A N 1
ATOM 1359 C CA . ILE A 1 171 ? 31.329 4.327 10.178 1.00 41.12 171 ILE A CA 1
ATOM 1360 C C . ILE A 1 171 ? 32.179 5.437 10.822 1.00 41.12 171 ILE A C 1
ATOM 1362 O O . ILE A 1 171 ? 32.094 5.656 12.024 1.00 41.12 171 ILE A O 1
ATOM 1366 N N . ASN A 1 172 ? 32.956 6.164 10.013 1.00 44.00 172 ASN A N 1
ATOM 1367 C CA . ASN A 1 172 ? 33.839 7.232 10.484 1.00 44.00 172 ASN A CA 1
ATOM 1368 C C . ASN A 1 172 ? 33.143 8.600 10.600 1.00 44.00 172 ASN A C 1
ATOM 1370 O O . ASN A 1 172 ? 33.728 9.505 11.182 1.00 44.00 172 ASN A O 1
ATOM 1374 N N . GLN A 1 173 ? 31.949 8.749 10.012 1.00 45.16 173 GLN A N 1
ATOM 1375 C CA . GLN A 1 173 ? 31.138 9.978 9.982 1.00 45.16 173 GLN A CA 1
ATOM 1376 C C . GLN A 1 173 ? 29.646 9.588 10.028 1.00 45.16 173 GLN A C 1
ATOM 1378 O O . GLN A 1 173 ? 28.947 9.639 9.008 1.00 45.16 173 GLN A O 1
ATOM 1383 N N . PRO A 1 174 ? 29.166 9.055 11.168 1.00 39.84 174 PRO A N 1
ATOM 1384 C CA . PRO A 1 174 ? 27.791 8.579 11.310 1.00 39.84 174 PRO A CA 1
ATOM 1385 C C . PRO A 1 174 ? 26.736 9.691 11.182 1.00 39.84 174 PRO A C 1
ATOM 1387 O O . PRO A 1 174 ? 25.589 9.407 10.829 1.00 39.84 174 PRO A O 1
ATOM 1390 N N . GLU A 1 175 ? 27.123 10.944 11.424 1.00 47.84 175 GLU A N 1
ATOM 1391 C CA . GLU A 1 175 ? 26.305 12.151 11.288 1.00 47.84 175 GLU A CA 1
ATOM 1392 C C . GLU A 1 175 ? 25.882 12.457 9.843 1.00 47.84 175 GLU A C 1
ATOM 1394 O O . GLU A 1 175 ? 24.811 13.021 9.637 1.00 47.84 175 GLU A O 1
ATOM 1399 N N . ASP A 1 176 ? 26.641 11.994 8.844 1.00 54.88 176 ASP A N 1
ATOM 1400 C CA . ASP A 1 176 ? 26.341 12.182 7.413 1.00 54.88 176 ASP A CA 1
ATOM 1401 C C . ASP A 1 176 ? 25.389 11.110 6.855 1.00 54.88 176 ASP A C 1
ATOM 1403 O O . ASP A 1 176 ? 25.278 10.881 5.641 1.00 54.88 176 ASP A O 1
ATOM 1407 N N . GLY A 1 177 ? 24.719 10.388 7.750 1.00 49.75 177 GLY A N 1
ATOM 1408 C CA . GLY A 1 177 ? 23.789 9.346 7.377 1.00 49.75 177 GLY A CA 1
ATOM 1409 C C . GLY A 1 177 ? 22.599 9.883 6.583 1.00 49.75 177 GLY A C 1
ATOM 1410 O O . GLY A 1 177 ? 22.052 10.953 6.838 1.00 49.75 177 GLY A O 1
ATOM 1411 N N . ARG A 1 178 ? 22.176 9.108 5.587 1.00 55.34 178 ARG A N 1
ATOM 1412 C CA . ARG A 1 178 ? 21.025 9.439 4.747 1.00 55.34 178 ARG A CA 1
ATOM 1413 C C . ARG A 1 178 ? 20.190 8.210 4.453 1.00 55.34 178 ARG A C 1
ATOM 1415 O O . ARG A 1 178 ? 20.714 7.115 4.235 1.00 55.34 178 ARG A O 1
ATOM 1422 N N . TRP A 1 179 ? 18.881 8.407 4.388 1.00 59.38 179 TRP A N 1
ATOM 1423 C CA . TRP A 1 179 ? 17.964 7.400 3.874 1.00 59.38 179 TRP A CA 1
ATOM 1424 C C . TRP A 1 179 ? 18.171 7.239 2.370 1.00 59.38 179 TRP A C 1
ATOM 1426 O O . TRP A 1 179 ? 18.170 8.213 1.621 1.00 59.38 179 TRP A O 1
ATOM 1436 N N . VAL A 1 180 ? 18.381 6.004 1.929 1.00 66.31 180 VAL A N 1
ATOM 1437 C CA . VAL A 1 180 ? 18.546 5.650 0.518 1.00 66.31 180 VAL A CA 1
ATOM 1438 C C . VAL A 1 180 ? 17.716 4.420 0.205 1.00 66.31 180 VAL A C 1
ATOM 1440 O O . VAL A 1 180 ? 17.641 3.495 1.012 1.00 66.31 180 VAL A O 1
ATOM 1443 N N . ARG A 1 181 ? 17.134 4.358 -0.993 1.00 73.75 181 ARG A N 1
ATOM 1444 C CA . ARG A 1 181 ? 16.540 3.112 -1.475 1.00 73.75 181 ARG A CA 1
ATOM 1445 C C . ARG A 1 181 ? 17.653 2.169 -1.920 1.00 73.75 181 ARG A C 1
ATOM 1447 O O . ARG A 1 181 ? 18.365 2.420 -2.894 1.00 73.75 181 ARG A O 1
ATOM 1454 N N . ASN A 1 182 ? 17.829 1.086 -1.178 1.00 68.75 182 ASN A N 1
ATOM 1455 C CA . ASN A 1 182 ? 18.605 -0.053 -1.613 1.00 68.75 182 ASN A CA 1
ATOM 1456 C C . ASN A 1 182 ? 17.925 -0.630 -2.854 1.00 68.75 182 ASN A C 1
ATOM 1458 O O . ASN A 1 182 ? 16.752 -0.980 -2.830 1.00 68.75 182 ASN A O 1
ATOM 1462 N N . ARG A 1 183 ? 18.649 -0.691 -3.967 1.00 79.31 183 ARG A N 1
ATOM 1463 C CA . ARG A 1 183 ? 18.124 -1.189 -5.240 1.00 79.31 183 ARG A CA 1
ATOM 1464 C C . ARG A 1 183 ? 18.167 -2.720 -5.245 1.00 79.31 183 ARG A C 1
ATOM 1466 O O . ARG A 1 183 ? 19.001 -3.303 -5.930 1.00 79.31 183 ARG A O 1
ATOM 1473 N N . ASP A 1 184 ? 17.363 -3.359 -4.397 1.00 77.38 184 ASP A N 1
ATOM 1474 C CA . ASP A 1 184 ? 17.331 -4.814 -4.151 1.00 77.38 184 ASP A CA 1
ATOM 1475 C C . ASP A 1 184 ? 15.933 -5.456 -4.323 1.00 77.38 184 ASP A C 1
ATOM 1477 O O . ASP A 1 184 ? 15.686 -6.587 -3.872 1.00 77.38 184 ASP A O 1
ATOM 1481 N N . GLY A 1 185 ? 15.036 -4.746 -5.014 1.00 86.88 185 GLY A N 1
ATOM 1482 C CA . GLY A 1 185 ? 13.693 -5.196 -5.377 1.00 86.88 185 GLY A CA 1
ATOM 1483 C C . GLY A 1 185 ? 13.651 -6.158 -6.570 1.00 86.88 185 GLY A C 1
ATOM 1484 O O . GLY A 1 185 ? 14.659 -6.726 -6.995 1.00 86.88 185 GLY A O 1
ATOM 1485 N N . LEU A 1 186 ? 12.453 -6.365 -7.115 1.00 92.25 186 LEU A N 1
ATOM 1486 C CA . LEU A 1 186 ? 12.218 -7.169 -8.317 1.00 92.25 186 LEU A CA 1
ATOM 1487 C C . LEU A 1 186 ? 12.869 -6.562 -9.566 1.00 92.25 186 LEU A C 1
ATOM 1489 O O . LEU A 1 186 ? 13.415 -7.299 -10.388 1.00 92.25 186 LEU A O 1
ATOM 1493 N N . TRP A 1 187 ? 12.773 -5.240 -9.725 1.00 94.31 187 TRP A N 1
ATOM 1494 C CA . TRP A 1 187 ? 13.149 -4.554 -10.963 1.00 94.31 187 TRP A CA 1
ATOM 1495 C C . TRP A 1 187 ? 14.575 -4.024 -10.984 1.00 94.31 187 TRP A C 1
ATOM 1497 O O . TRP A 1 187 ? 15.048 -3.633 -12.044 1.00 94.31 187 TRP A O 1
ATOM 1507 N N . MET A 1 188 ? 15.283 -4.043 -9.856 1.00 88.81 188 MET A N 1
ATOM 1508 C CA . MET A 1 188 ? 16.660 -3.562 -9.782 1.00 88.81 188 MET A CA 1
ATOM 1509 C C . MET A 1 188 ? 17.512 -4.435 -8.865 1.00 88.81 188 MET A C 1
ATOM 1511 O O . MET A 1 188 ? 17.078 -4.852 -7.791 1.00 88.81 188 MET A O 1
ATOM 1515 N N . ARG A 1 189 ? 18.767 -4.655 -9.271 1.00 83.25 189 ARG A N 1
ATOM 1516 C CA . ARG A 1 189 ? 19.841 -5.129 -8.393 1.00 83.25 189 ARG A CA 1
ATOM 1517 C C . ARG A 1 189 ? 21.068 -4.243 -8.562 1.00 83.25 189 ARG A C 1
ATOM 1519 O O . ARG A 1 189 ? 21.770 -4.314 -9.568 1.00 83.25 189 ARG A O 1
ATOM 1526 N N . GLY A 1 190 ? 21.316 -3.372 -7.587 1.00 77.69 190 GLY A N 1
ATOM 1527 C CA . GLY A 1 190 ? 22.317 -2.316 -7.726 1.00 77.69 190 GLY A CA 1
ATOM 1528 C C . GLY A 1 190 ? 21.956 -1.386 -8.888 1.00 77.69 190 GLY A C 1
ATOM 1529 O O . GLY A 1 190 ? 20.850 -0.863 -8.936 1.00 77.69 190 GLY A O 1
ATOM 1530 N N . ALA A 1 191 ? 22.864 -1.173 -9.839 1.00 79.69 191 ALA A N 1
ATOM 1531 C CA . ALA A 1 191 ? 22.595 -0.350 -11.023 1.00 79.69 191 ALA A CA 1
ATOM 1532 C C . ALA A 1 191 ? 21.914 -1.104 -12.180 1.00 79.69 191 ALA A C 1
ATOM 1534 O O . ALA A 1 191 ? 21.609 -0.487 -13.193 1.00 79.69 191 ALA A O 1
ATOM 1535 N N . GLN A 1 192 ? 21.693 -2.413 -12.051 1.00 87.38 192 GLN A N 1
ATOM 1536 C CA . GLN A 1 192 ? 21.209 -3.251 -13.142 1.00 87.38 192 GLN A CA 1
ATOM 1537 C C . GLN A 1 192 ? 19.681 -3.410 -13.097 1.00 87.38 192 GLN A C 1
ATOM 1539 O O . GLN A 1 192 ? 19.175 -3.968 -12.114 1.00 87.38 192 GLN A O 1
ATOM 1544 N N . PRO A 1 193 ? 18.958 -3.022 -14.166 1.00 92.25 193 PRO A N 1
ATOM 1545 C CA . PRO A 1 193 ? 17.555 -3.372 -14.326 1.00 92.25 193 PRO A CA 1
ATOM 1546 C C . PRO A 1 193 ? 17.347 -4.878 -14.463 1.00 92.25 193 PRO A C 1
ATOM 1548 O O . PRO A 1 193 ? 18.066 -5.573 -15.185 1.00 92.25 193 PRO A O 1
ATOM 1551 N N . LEU A 1 194 ? 16.327 -5.382 -13.781 1.00 92.00 194 LEU A N 1
ATOM 1552 C CA . LEU A 1 194 ? 15.899 -6.773 -13.768 1.00 92.00 194 LEU A CA 1
ATOM 1553 C C . LEU A 1 194 ? 14.422 -6.876 -14.135 1.00 92.00 194 LEU A C 1
ATOM 1555 O O . LEU A 1 194 ? 13.676 -5.901 -14.091 1.00 92.00 194 LEU A O 1
ATOM 1559 N N . ALA A 1 195 ? 14.004 -8.084 -14.526 1.00 93.31 195 ALA A N 1
ATOM 1560 C CA . ALA A 1 195 ? 12.624 -8.377 -14.916 1.00 93.31 195 ALA A CA 1
ATOM 1561 C C . ALA A 1 195 ? 12.035 -7.343 -15.904 1.00 93.31 195 ALA A C 1
ATOM 1563 O O . ALA A 1 195 ? 10.833 -7.104 -15.905 1.00 93.31 195 ALA A O 1
ATOM 1564 N N . THR A 1 196 ? 12.868 -6.775 -16.787 1.00 94.12 196 THR A N 1
ATOM 1565 C CA . THR A 1 196 ? 12.508 -5.724 -17.763 1.00 94.12 196 THR A CA 1
ATOM 1566 C C . THR A 1 196 ? 11.432 -6.166 -18.755 1.00 94.12 196 THR A C 1
ATOM 1568 O O . THR A 1 196 ? 10.781 -5.354 -19.397 1.00 94.12 196 THR A O 1
ATOM 1571 N 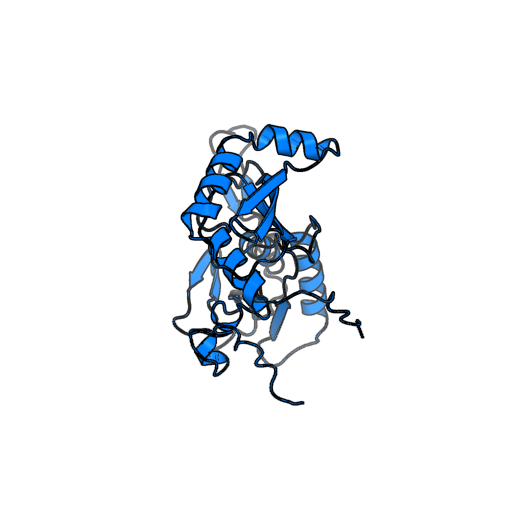N . ARG A 1 197 ? 11.181 -7.469 -18.869 1.00 93.50 197 ARG A N 1
ATOM 1572 C CA . ARG A 1 197 ? 10.044 -7.992 -19.631 1.00 93.50 197 ARG A CA 1
ATOM 1573 C C . ARG A 1 197 ? 8.688 -7.702 -18.981 1.00 93.50 197 ARG A C 1
ATOM 1575 O O . ARG A 1 197 ? 7.689 -7.743 -19.679 1.00 93.50 197 ARG A O 1
ATOM 1582 N N . VAL A 1 198 ? 8.648 -7.466 -17.668 1.00 95.81 198 VAL A N 1
ATOM 1583 C CA . VAL A 1 198 ? 7.439 -7.108 -16.919 1.00 95.81 198 VAL A CA 1
ATOM 1584 C C . VAL A 1 198 ? 7.255 -5.601 -17.021 1.00 95.81 198 VAL A C 1
ATOM 1586 O O . VAL A 1 198 ? 8.072 -4.843 -16.506 1.00 95.81 198 VAL A O 1
ATOM 1589 N N . SER A 1 199 ? 6.179 -5.184 -17.673 1.00 96.50 199 SER A N 1
ATOM 1590 C CA . SER A 1 199 ? 5.795 -3.785 -17.869 1.00 96.50 199 SER A CA 1
ATOM 1591 C C . SER A 1 199 ? 5.197 -3.159 -16.612 1.00 96.50 199 SER A C 1
ATOM 1593 O O . SER A 1 199 ? 5.324 -1.957 -16.399 1.00 96.50 199 SER A O 1
ATOM 1595 N N . GLY A 1 200 ? 4.566 -3.969 -15.761 1.00 96.81 200 GLY A N 1
ATOM 1596 C CA . GLY A 1 200 ? 4.019 -3.508 -14.492 1.00 96.81 200 GLY A CA 1
ATOM 1597 C C . GLY A 1 200 ? 3.448 -4.626 -13.626 1.00 96.81 200 GLY A C 1
ATOM 1598 O O . GLY A 1 200 ? 3.354 -5.785 -14.039 1.00 96.81 200 GLY A O 1
ATOM 1599 N N . VAL A 1 201 ? 3.060 -4.263 -12.409 1.00 97.06 201 VAL A N 1
ATOM 1600 C CA . VAL A 1 201 ? 2.353 -5.125 -11.460 1.00 97.06 201 VAL A CA 1
ATOM 1601 C C . VAL A 1 201 ? 1.058 -4.432 -11.054 1.00 97.06 201 VAL A C 1
ATOM 1603 O O . VAL A 1 201 ? 1.093 -3.323 -10.535 1.00 97.06 201 VAL A O 1
ATOM 1606 N N . LEU A 1 202 ? -0.082 -5.082 -11.286 1.00 95.88 202 LEU A N 1
ATOM 1607 C CA . LEU A 1 202 ? -1.381 -4.611 -10.812 1.00 95.88 202 LEU A CA 1
ATOM 1608 C C . LEU A 1 202 ? -1.643 -5.221 -9.436 1.00 95.88 202 LEU A C 1
ATOM 1610 O O . LEU A 1 202 ? -1.772 -6.442 -9.314 1.00 95.88 202 LEU A O 1
ATOM 1614 N N . MET A 1 203 ? -1.682 -4.382 -8.409 1.00 92.81 203 MET A N 1
ATOM 1615 C CA . MET A 1 203 ? -1.723 -4.811 -7.020 1.00 92.81 203 MET A CA 1
ATOM 1616 C C . MET A 1 203 ? -3.043 -4.399 -6.370 1.00 92.81 203 MET A C 1
ATOM 1618 O O . MET A 1 203 ? -3.317 -3.214 -6.201 1.00 92.81 203 MET A O 1
ATOM 1622 N N . GLY A 1 204 ? -3.854 -5.384 -5.988 1.00 88.62 204 GLY A N 1
ATOM 1623 C CA . GLY A 1 204 ? -4.998 -5.169 -5.105 1.00 88.62 204 GLY A CA 1
ATOM 1624 C C . GLY A 1 204 ? -4.591 -5.340 -3.646 1.00 88.62 204 GLY A C 1
ATOM 1625 O O . GLY A 1 204 ? -4.332 -6.463 -3.220 1.00 88.62 204 GLY A O 1
ATOM 1626 N N . THR A 1 205 ? -4.522 -4.254 -2.884 1.00 79.31 205 THR A N 1
ATOM 1627 C CA . THR A 1 205 ? -4.288 -4.267 -1.430 1.00 79.31 205 THR A CA 1
ATOM 1628 C C . THR A 1 205 ? -5.551 -3.807 -0.726 1.00 79.31 205 THR A C 1
ATOM 1630 O O . THR A 1 205 ? -6.002 -2.700 -0.986 1.00 79.31 205 THR A O 1
ATOM 1633 N N . GLY A 1 206 ? -6.119 -4.621 0.166 1.00 71.50 206 GLY A N 1
ATOM 1634 C CA . GLY A 1 206 ? -7.351 -4.236 0.870 1.00 71.50 206 GLY A CA 1
ATOM 1635 C C . GLY A 1 206 ? -8.607 -4.191 -0.003 1.00 71.50 206 GLY A C 1
ATOM 1636 O O . GLY A 1 206 ? -9.590 -3.590 0.411 1.00 71.50 206 GLY A O 1
ATOM 1637 N N . ILE A 1 207 ? -8.590 -4.831 -1.177 1.00 77.88 207 ILE A N 1
ATOM 1638 C CA . ILE A 1 207 ? -9.781 -4.986 -2.016 1.00 77.88 207 ILE A CA 1
ATOM 1639 C C . ILE A 1 207 ? -10.557 -6.213 -1.543 1.00 77.88 207 ILE A C 1
ATOM 1641 O O . ILE A 1 207 ? -10.066 -7.343 -1.589 1.00 77.88 207 ILE A O 1
ATOM 1645 N N . PHE A 1 208 ? -11.789 -5.976 -1.128 1.00 75.06 208 PHE A N 1
ATOM 1646 C CA . PHE A 1 208 ? -12.751 -6.944 -0.635 1.00 75.06 208 PHE A CA 1
ATOM 1647 C C . PHE A 1 208 ? -14.040 -6.883 -1.472 1.00 75.06 208 PHE A C 1
ATOM 1649 O O . PHE A 1 208 ? -14.327 -5.869 -2.117 1.00 75.06 208 PHE A O 1
ATOM 1656 N N . PRO A 1 209 ? -14.874 -7.939 -1.445 1.00 74.19 209 PRO A N 1
ATOM 1657 C CA . PRO A 1 209 ? -16.136 -7.962 -2.189 1.00 74.19 209 PRO A CA 1
ATOM 1658 C C . PRO A 1 209 ? -17.067 -6.770 -1.917 1.00 74.19 209 PRO A C 1
ATOM 1660 O O . PRO A 1 209 ? -17.860 -6.417 -2.780 1.00 74.19 209 PRO A O 1
ATOM 1663 N N . TRP A 1 210 ? -16.962 -6.124 -0.756 1.00 70.44 210 TRP A N 1
ATOM 1664 C CA . TRP A 1 210 ? -17.825 -5.010 -0.351 1.00 70.44 210 TRP A CA 1
ATOM 1665 C C . TRP A 1 210 ? -17.229 -3.609 -0.563 1.00 70.44 210 TRP A C 1
ATOM 1667 O O . TRP A 1 210 ? -17.967 -2.647 -0.410 1.00 70.44 210 TRP A O 1
ATOM 1677 N N . ASN A 1 211 ? -15.944 -3.462 -0.919 1.00 72.69 211 ASN A N 1
ATOM 1678 C CA . ASN A 1 211 ? -15.320 -2.140 -1.130 1.00 72.69 211 ASN A CA 1
ATOM 1679 C C . ASN A 1 211 ? -14.664 -1.956 -2.512 1.00 72.69 211 ASN A C 1
ATOM 1681 O O . ASN A 1 211 ? -14.140 -0.883 -2.804 1.00 72.69 211 ASN A O 1
ATOM 1685 N N . HIS A 1 212 ? -14.705 -2.971 -3.381 1.00 74.00 212 HIS A N 1
ATOM 1686 C CA . HIS A 1 212 ? -14.095 -2.918 -4.716 1.00 74.00 212 HIS A CA 1
ATOM 1687 C C . HIS A 1 212 ? -14.674 -1.826 -5.637 1.00 74.00 212 HIS A C 1
ATOM 1689 O O . HIS A 1 212 ? -14.039 -1.461 -6.621 1.00 74.00 212 HIS A O 1
ATOM 1695 N N . THR A 1 213 ? -15.854 -1.286 -5.324 1.00 80.75 213 THR A N 1
ATOM 1696 C CA . THR A 1 213 ? -16.461 -0.139 -6.018 1.00 80.75 213 THR A CA 1
ATOM 1697 C C . THR A 1 213 ? -15.893 1.212 -5.584 1.00 80.75 213 THR A C 1
ATOM 1699 O O . THR A 1 213 ? -16.052 2.197 -6.301 1.00 80.75 213 THR A O 1
ATOM 1702 N N . HIS A 1 214 ? -15.196 1.266 -4.449 1.00 73.81 214 HIS A N 1
ATOM 1703 C CA . HIS A 1 214 ? -14.592 2.486 -3.904 1.00 73.81 214 HIS A CA 1
ATOM 1704 C C . HIS A 1 214 ? -13.077 2.524 -4.117 1.00 73.81 214 HIS A C 1
ATOM 1706 O O . HIS A 1 214 ? -12.506 3.598 -4.278 1.00 73.81 214 HIS A O 1
ATOM 1712 N N . GLU A 1 215 ? -12.424 1.360 -4.176 1.00 78.50 215 GLU A N 1
ATOM 1713 C CA . GLU A 1 215 ? -10.972 1.254 -4.337 1.00 78.50 215 GLU A CA 1
ATOM 1714 C C . GLU A 1 215 ? -10.584 0.376 -5.533 1.00 78.50 215 GLU A C 1
ATOM 1716 O O . GLU A 1 215 ? -10.807 -0.838 -5.552 1.00 78.50 215 GLU A O 1
ATOM 1721 N N . LEU A 1 216 ? -9.933 0.990 -6.526 1.00 88.88 216 LEU A N 1
ATOM 1722 C CA . LEU A 1 216 ? -9.315 0.279 -7.643 1.00 88.88 216 LEU A CA 1
ATOM 1723 C C . LEU A 1 216 ? -7.901 -0.207 -7.279 1.00 88.88 216 LEU A C 1
ATOM 1725 O O . LEU A 1 216 ? -7.177 0.467 -6.540 1.00 88.88 216 LEU A O 1
ATOM 1729 N N . PRO A 1 217 ? -7.453 -1.351 -7.832 1.00 92.25 217 PRO A N 1
ATOM 1730 C CA . PRO A 1 217 ? -6.088 -1.818 -7.627 1.00 92.25 217 PRO A CA 1
ATOM 1731 C C . PRO A 1 217 ? -5.078 -0.829 -8.208 1.00 92.25 217 PRO A C 1
ATOM 1733 O O . PRO A 1 217 ? -5.292 -0.249 -9.272 1.00 92.25 217 PRO A O 1
ATOM 1736 N N . ARG A 1 218 ? -3.937 -0.677 -7.532 1.00 93.75 218 ARG A N 1
ATOM 1737 C CA . ARG A 1 218 ? -2.873 0.228 -7.970 1.00 93.75 218 ARG A CA 1
ATOM 1738 C C . ARG A 1 218 ? -1.971 -0.457 -8.983 1.00 93.75 218 ARG A C 1
ATOM 1740 O O . ARG A 1 218 ? -1.450 -1.550 -8.742 1.00 93.75 218 ARG A O 1
ATOM 1747 N N . LEU A 1 219 ? -1.754 0.207 -10.111 1.00 96.81 219 LEU A N 1
ATOM 1748 C CA . LEU A 1 219 ? -0.830 -0.234 -11.140 1.00 96.81 219 LEU A CA 1
ATOM 1749 C C . LEU A 1 219 ? 0.569 0.336 -10.880 1.00 96.81 219 LEU A C 1
ATOM 1751 O O . LEU A 1 219 ? 0.833 1.524 -11.044 1.00 96.81 219 LEU A O 1
ATOM 1755 N N . TRP A 1 220 ? 1.495 -0.544 -10.533 1.00 96.81 220 TRP A N 1
ATOM 1756 C CA . TRP A 1 220 ? 2.903 -0.214 -10.384 1.00 96.81 220 TRP A CA 1
ATOM 1757 C C . TRP A 1 220 ? 3.607 -0.395 -11.723 1.00 96.81 220 TRP A C 1
ATOM 1759 O O . TRP A 1 220 ? 3.671 -1.514 -12.238 1.00 96.81 220 TRP A O 1
ATOM 1769 N N . THR A 1 221 ? 4.128 0.677 -12.312 1.00 97.31 221 THR A N 1
ATOM 1770 C CA . THR A 1 221 ? 4.776 0.616 -13.629 1.00 97.31 221 THR A CA 1
ATOM 1771 C C . THR A 1 221 ? 6.276 0.399 -13.494 1.00 97.31 221 THR A C 1
ATOM 1773 O O . THR A 1 221 ? 6.925 1.008 -12.646 1.00 97.31 221 THR A O 1
ATOM 1776 N N . ASN A 1 222 ? 6.836 -0.458 -14.350 1.00 95.94 222 ASN A N 1
ATOM 1777 C CA . ASN A 1 222 ? 8.277 -0.664 -14.427 1.00 95.94 222 ASN A CA 1
ATOM 1778 C C . ASN A 1 222 ? 8.897 0.360 -15.397 1.00 95.94 222 ASN A C 1
ATOM 1780 O O . ASN A 1 222 ? 8.725 0.208 -16.612 1.00 95.94 222 ASN A O 1
ATOM 1784 N N . PRO A 1 223 ? 9.644 1.368 -14.911 1.00 93.81 223 PRO A N 1
ATOM 1785 C CA . PRO A 1 223 ? 10.250 2.381 -15.777 1.00 93.81 223 PRO A CA 1
ATOM 1786 C C . PRO A 1 223 ? 11.340 1.796 -16.688 1.00 93.81 223 PRO A C 1
ATOM 1788 O O . PRO A 1 223 ? 11.629 2.353 -17.743 1.00 93.81 223 PRO A O 1
ATOM 1791 N N . TRP A 1 224 ? 11.906 0.640 -16.329 1.00 94.06 224 TRP A N 1
ATOM 1792 C CA . TRP A 1 224 ? 12.949 -0.042 -17.098 1.00 94.06 224 TRP A CA 1
ATOM 1793 C C . TRP A 1 224 ? 12.397 -1.171 -17.980 1.00 94.06 224 TRP A C 1
ATOM 1795 O O . TRP A 1 224 ? 13.142 -2.057 -18.412 1.00 94.06 224 TRP A O 1
ATOM 1805 N N . ALA A 1 225 ? 11.086 -1.190 -18.233 1.00 94.88 225 ALA A N 1
ATOM 1806 C CA . ALA A 1 225 ? 10.476 -2.217 -19.061 1.00 94.88 225 ALA A CA 1
ATOM 1807 C C . ALA A 1 225 ? 10.923 -2.121 -20.529 1.00 94.88 225 ALA A C 1
ATOM 1809 O O . ALA A 1 225 ? 10.908 -1.056 -21.135 1.00 94.88 225 ALA A O 1
ATOM 1810 N N . THR A 1 226 ? 11.224 -3.261 -21.151 1.00 94.75 226 THR A N 1
ATOM 1811 C CA . THR A 1 226 ? 11.523 -3.360 -22.590 1.00 94.75 226 THR A CA 1
ATOM 1812 C C . THR A 1 226 ? 10.305 -3.018 -23.452 1.00 94.75 226 THR A C 1
ATOM 1814 O O . THR A 1 226 ? 10.448 -2.593 -24.594 1.00 94.75 226 THR A O 1
ATOM 1817 N N . ARG A 1 227 ? 9.096 -3.208 -22.911 1.00 94.56 227 ARG A N 1
ATOM 1818 C CA . ARG A 1 227 ? 7.835 -2.781 -23.521 1.00 94.56 227 ARG A CA 1
ATOM 1819 C C . ARG A 1 227 ? 7.056 -1.975 -22.493 1.00 94.56 227 ARG A C 1
ATOM 1821 O O . ARG A 1 227 ? 6.495 -2.560 -21.569 1.00 94.56 227 ARG A O 1
ATOM 1828 N N . SER A 1 228 ? 7.039 -0.656 -22.630 1.00 91.69 228 SER A N 1
ATOM 1829 C CA . SER A 1 228 ? 6.243 0.220 -21.766 1.00 91.69 228 SER A CA 1
ATOM 1830 C C . SER A 1 228 ? 4.750 -0.069 -21.929 1.00 91.69 228 SER A C 1
ATOM 1832 O O . SER A 1 228 ? 4.301 -0.466 -23.006 1.00 91.69 228 SER A O 1
ATOM 1834 N N . LEU A 1 229 ? 3.983 0.106 -20.855 1.00 91.81 229 LEU A N 1
ATOM 1835 C CA . LEU A 1 229 ? 2.539 -0.100 -20.872 1.00 91.81 229 LEU A CA 1
ATOM 1836 C C . LEU A 1 229 ? 1.836 1.176 -21.380 1.00 91.81 229 LEU A C 1
ATOM 1838 O O . LEU A 1 229 ? 1.989 2.220 -20.746 1.00 91.81 229 LEU A O 1
ATOM 1842 N N . PRO A 1 230 ? 1.091 1.130 -22.499 1.00 87.25 230 PRO A N 1
ATOM 1843 C CA . PRO A 1 230 ? 0.264 2.253 -22.928 1.00 87.25 230 PRO A CA 1
ATOM 1844 C C . PRO A 1 230 ? -1.069 2.251 -22.170 1.00 87.25 230 PRO A C 1
ATOM 1846 O O . PRO A 1 230 ? -1.640 1.183 -21.981 1.00 87.25 230 PRO A O 1
ATOM 1849 N N . GLY A 1 231 ? -1.579 3.432 -21.805 1.00 85.62 231 GLY A N 1
ATOM 1850 C CA . GLY A 1 231 ? -2.905 3.594 -21.193 1.00 85.62 231 GLY A CA 1
ATOM 1851 C C . GLY A 1 231 ? -3.021 2.922 -19.823 1.00 85.62 231 GLY A C 1
ATOM 1852 O O . GLY A 1 231 ? -3.277 1.727 -19.726 1.00 85.62 231 GLY A O 1
ATOM 1853 N N . THR A 1 232 ? -2.823 3.687 -18.753 1.00 90.75 232 THR A N 1
ATOM 1854 C CA . THR A 1 232 ? -2.880 3.164 -17.377 1.00 90.75 232 THR A CA 1
ATOM 1855 C C . THR A 1 232 ? -4.254 3.289 -16.728 1.00 90.75 232 THR A C 1
ATOM 1857 O O . THR A 1 232 ? -4.474 2.701 -15.673 1.00 90.75 232 THR A O 1
ATOM 1860 N N . GLU A 1 233 ? -5.175 4.018 -17.359 1.00 91.06 233 GLU A N 1
ATOM 1861 C CA . GLU A 1 233 ? -6.567 4.098 -16.922 1.00 91.06 233 GLU A CA 1
ATOM 1862 C C . GLU A 1 233 ? -7.234 2.708 -16.946 1.00 91.06 233 GLU A C 1
ATOM 1864 O O . GLU A 1 233 ? -6.925 1.888 -17.817 1.00 91.06 233 GLU A O 1
ATOM 1869 N N . PRO A 1 234 ? -8.151 2.421 -16.008 1.00 92.88 234 PRO A N 1
ATOM 1870 C CA . PRO A 1 234 ? -8.670 3.322 -14.977 1.00 92.88 234 PRO A CA 1
ATOM 1871 C C . PRO A 1 234 ? -7.840 3.311 -13.685 1.00 92.88 234 PRO A C 1
ATOM 1873 O O . PRO A 1 234 ? -8.318 3.754 -12.655 1.00 92.88 234 PRO A O 1
ATOM 1876 N N . PHE A 1 235 ? -6.643 2.723 -13.666 1.00 94.06 235 PHE A N 1
ATOM 1877 C CA . PHE A 1 235 ? -5.960 2.441 -12.406 1.00 94.06 235 PHE A CA 1
ATOM 1878 C C . PHE A 1 235 ? -5.179 3.651 -11.885 1.00 94.06 235 PHE A C 1
ATOM 1880 O O . PHE A 1 235 ? -4.460 4.295 -12.657 1.00 94.06 235 PHE A O 1
ATOM 1887 N N . PRO A 1 236 ? -5.202 3.916 -10.564 1.00 94.06 236 PRO A N 1
ATOM 1888 C CA . PRO A 1 236 ? -4.194 4.777 -9.970 1.00 94.06 236 PRO A CA 1
ATOM 1889 C C . PRO A 1 236 ? -2.818 4.120 -10.158 1.00 94.06 236 PRO A C 1
ATOM 1891 O O . PRO A 1 236 ? -2.691 2.891 -10.136 1.00 94.06 236 PRO A O 1
ATOM 1894 N N . THR A 1 237 ? -1.770 4.921 -10.336 1.00 95.81 237 THR A N 1
ATOM 1895 C CA . THR A 1 237 ? -0.431 4.421 -10.672 1.00 95.81 237 THR A CA 1
ATOM 1896 C C . THR A 1 237 ? 0.624 4.775 -9.633 1.00 95.81 237 THR A C 1
ATOM 1898 O O . THR A 1 237 ? 0.453 5.674 -8.805 1.00 95.81 237 THR A O 1
ATOM 1901 N N . ALA A 1 238 ? 1.722 4.024 -9.649 1.00 96.12 238 ALA A N 1
ATOM 1902 C CA . ALA A 1 238 ? 2.947 4.378 -8.947 1.00 96.12 238 ALA A CA 1
ATOM 1903 C C . ALA A 1 238 ? 4.181 3.908 -9.728 1.00 96.12 238 ALA A C 1
ATOM 1905 O O . ALA A 1 238 ? 4.181 2.833 -10.332 1.00 96.12 238 ALA A O 1
ATOM 1906 N N . THR A 1 239 ? 5.249 4.704 -9.707 1.00 95.25 239 THR A N 1
ATOM 1907 C CA . THR A 1 239 ? 6.518 4.391 -10.380 1.00 95.25 239 THR A CA 1
ATOM 1908 C C . THR A 1 239 ? 7.705 4.955 -9.613 1.00 95.25 239 THR A C 1
ATOM 1910 O O . THR A 1 239 ? 7.550 5.919 -8.871 1.00 95.25 239 THR A O 1
ATOM 1913 N N . SER A 1 240 ? 8.895 4.391 -9.814 1.00 91.44 240 SER A N 1
ATOM 1914 C CA . SER A 1 240 ? 10.154 4.972 -9.331 1.00 91.44 240 SER A CA 1
ATOM 1915 C C . SER A 1 240 ? 10.847 5.748 -10.444 1.00 91.44 240 SER A C 1
ATOM 1917 O O . SER A 1 240 ? 10.747 5.372 -11.611 1.00 91.44 240 SER A O 1
ATOM 1919 N N . ASP A 1 241 ? 11.601 6.777 -10.080 1.00 86.06 241 ASP A N 1
ATOM 1920 C CA . ASP A 1 241 ? 12.661 7.321 -10.926 1.00 86.06 241 ASP A CA 1
ATOM 1921 C C . ASP A 1 241 ? 13.986 6.551 -10.726 1.00 86.06 241 ASP A C 1
ATOM 1923 O O . ASP A 1 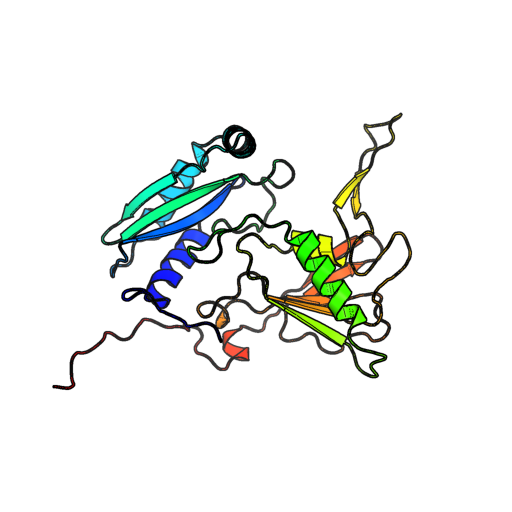241 ? 14.075 5.610 -9.924 1.00 86.06 241 ASP A O 1
ATOM 1927 N N . ASP A 1 242 ? 15.045 6.975 -11.420 1.00 81.56 242 ASP A N 1
ATOM 1928 C CA . ASP A 1 242 ? 16.385 6.409 -11.238 1.00 81.56 242 ASP A CA 1
ATOM 1929 C C . ASP A 1 242 ? 17.000 6.756 -9.870 1.00 81.56 242 ASP A C 1
ATOM 1931 O O . ASP A 1 242 ? 17.936 6.089 -9.433 1.00 81.56 242 ASP A O 1
ATOM 1935 N N . THR A 1 243 ? 16.505 7.763 -9.146 1.00 79.06 243 THR A N 1
ATOM 1936 C CA . THR A 1 243 ? 17.006 8.103 -7.801 1.00 79.06 243 THR A CA 1
ATOM 1937 C C . THR A 1 243 ? 16.431 7.195 -6.709 1.00 79.06 243 THR A C 1
ATOM 1939 O O . THR A 1 243 ? 16.994 7.115 -5.615 1.00 79.06 243 THR A O 1
ATOM 1942 N N . GLY A 1 244 ? 15.382 6.429 -7.027 1.00 78.12 244 GLY A N 1
ATOM 1943 C CA . GLY A 1 244 ? 14.646 5.583 -6.085 1.00 78.12 244 GLY A CA 1
ATOM 1944 C C . GLY A 1 244 ? 13.460 6.297 -5.429 1.00 78.12 244 GLY A C 1
ATOM 1945 O O . GLY A 1 244 ? 12.871 5.757 -4.485 1.00 78.12 244 GLY A O 1
ATOM 1946 N N . THR A 1 245 ? 13.129 7.497 -5.909 1.00 87.25 245 THR A N 1
ATOM 1947 C CA . THR A 1 245 ? 11.978 8.289 -5.481 1.00 87.25 245 THR A CA 1
ATOM 1948 C C . THR A 1 245 ? 10.723 7.749 -6.151 1.00 87.25 245 THR A C 1
ATOM 1950 O O . THR A 1 245 ? 10.655 7.647 -7.377 1.00 87.25 245 THR A O 1
ATOM 1953 N N . ILE A 1 246 ? 9.718 7.410 -5.342 1.00 91.06 246 ILE A N 1
ATOM 1954 C CA . ILE A 1 246 ? 8.437 6.899 -5.829 1.00 91.06 246 ILE A CA 1
ATOM 1955 C C . ILE A 1 246 ? 7.480 8.064 -6.064 1.00 91.06 246 ILE A C 1
ATOM 1957 O O . ILE A 1 246 ? 7.243 8.876 -5.173 1.00 91.06 246 ILE A O 1
ATOM 1961 N N . THR A 1 247 ? 6.914 8.124 -7.265 1.00 94.44 247 THR A N 1
ATOM 1962 C CA . THR A 1 247 ? 5.848 9.055 -7.632 1.00 94.44 247 THR A CA 1
ATOM 1963 C C . THR A 1 247 ? 4.532 8.301 -7.713 1.00 94.44 247 THR A C 1
ATOM 1965 O O . THR A 1 247 ? 4.459 7.227 -8.311 1.00 94.44 247 THR A O 1
ATOM 1968 N N . TYR A 1 248 ? 3.497 8.890 -7.126 1.00 94.38 248 TYR A N 1
ATOM 1969 C CA . TYR A 1 248 ? 2.133 8.384 -7.131 1.00 94.38 248 TYR A CA 1
ATOM 1970 C C . TYR A 1 248 ? 1.260 9.271 -8.013 1.00 94.38 248 TYR A C 1
ATOM 1972 O O . TYR A 1 248 ? 1.370 10.495 -7.948 1.00 94.38 248 TYR A O 1
ATOM 1980 N N . ALA A 1 249 ? 0.372 8.656 -8.786 1.00 93.75 249 ALA A N 1
ATOM 1981 C CA . ALA A 1 249 ? -0.725 9.350 -9.444 1.00 93.75 249 ALA A CA 1
ATOM 1982 C C . ALA A 1 249 ? -2.036 8.647 -9.095 1.00 93.75 249 ALA A C 1
ATOM 1984 O O . ALA A 1 249 ? -2.123 7.417 -9.133 1.00 93.75 249 ALA A O 1
ATOM 1985 N N . ASP A 1 250 ? -3.043 9.425 -8.726 1.00 90.44 250 ASP A N 1
ATOM 1986 C CA . ASP A 1 250 ? -4.387 8.912 -8.491 1.00 90.44 250 ASP A CA 1
ATOM 1987 C C . ASP A 1 250 ? -5.195 8.956 -9.793 1.00 90.44 250 ASP A C 1
ATOM 1989 O O . ASP A 1 250 ? -4.840 9.668 -10.733 1.00 90.44 250 ASP A O 1
ATOM 1993 N N . THR A 1 251 ? -6.257 8.157 -9.861 1.00 88.81 251 THR A N 1
ATOM 1994 C CA . THR A 1 251 ? -7.194 8.153 -10.990 1.00 88.81 251 THR A CA 1
ATOM 1995 C C . THR A 1 251 ? -8.456 8.921 -10.595 1.00 88.81 251 THR A C 1
ATOM 1997 O O . THR A 1 251 ? -8.883 8.822 -9.442 1.00 88.81 251 THR A O 1
ATOM 2000 N N . PRO A 1 252 ? -9.071 9.680 -11.516 1.00 85.19 252 PRO A N 1
ATOM 2001 C CA . PRO A 1 252 ? -10.404 10.226 -11.296 1.00 85.19 252 PRO A CA 1
ATOM 2002 C C . PRO A 1 252 ? -11.507 9.170 -11.468 1.00 85.19 252 PRO A C 1
ATOM 2004 O O . PRO A 1 252 ? -12.655 9.458 -11.149 1.00 85.19 252 PRO A O 1
ATOM 2007 N N . THR A 1 253 ? -11.189 7.982 -11.997 1.00 87.56 253 THR A N 1
ATOM 2008 C CA . THR A 1 253 ? -12.185 6.939 -12.264 1.00 87.56 253 THR A CA 1
ATOM 2009 C C . THR A 1 253 ? -12.621 6.284 -10.958 1.00 87.56 253 THR A C 1
ATOM 2011 O O . THR A 1 253 ? -11.805 5.668 -10.268 1.00 87.56 253 THR A O 1
ATOM 2014 N N . ALA A 1 254 ? -13.906 6.383 -10.623 1.00 82.12 254 ALA A N 1
ATOM 2015 C CA . ALA A 1 254 ? -14.447 5.682 -9.472 1.00 82.12 254 ALA A CA 1
ATOM 2016 C C . ALA A 1 254 ? -14.637 4.192 -9.793 1.00 82.12 254 ALA A C 1
ATOM 2018 O O . ALA A 1 254 ? -14.944 3.814 -10.923 1.00 82.12 254 ALA A O 1
ATOM 2019 N N . GLY A 1 255 ? -14.460 3.314 -8.802 1.00 85.81 255 GLY A N 1
ATOM 2020 C CA . GLY A 1 255 ? -14.604 1.872 -9.027 1.00 85.81 255 GLY A CA 1
ATOM 2021 C C . GLY A 1 255 ? -16.012 1.487 -9.491 1.00 85.81 255 GLY A C 1
ATOM 2022 O O . GLY A 1 255 ? -16.153 0.619 -10.349 1.00 85.81 255 GLY A O 1
ATOM 2023 N N . HIS A 1 256 ? -17.045 2.165 -8.990 1.00 85.88 256 HIS A N 1
ATOM 2024 C CA . HIS A 1 256 ? -18.431 1.943 -9.398 1.00 85.88 256 HIS A CA 1
ATOM 2025 C C . HIS A 1 256 ? -18.655 2.195 -10.899 1.00 85.88 256 HIS A C 1
ATOM 2027 O O . HIS A 1 256 ? -19.364 1.412 -11.526 1.00 85.88 256 HIS A O 1
ATOM 2033 N N . ASP A 1 257 ? -17.962 3.170 -11.502 1.00 88.69 257 ASP A N 1
ATOM 2034 C CA . ASP A 1 257 ? -18.003 3.406 -12.954 1.00 88.69 257 ASP A CA 1
ATOM 2035 C C . ASP A 1 257 ? -17.366 2.248 -13.734 1.00 88.69 257 ASP A C 1
ATOM 2037 O O . ASP A 1 257 ? -17.849 1.853 -14.793 1.00 88.69 257 ASP A O 1
ATOM 2041 N N . VAL A 1 258 ? -16.275 1.675 -13.211 1.00 90.06 258 VAL A N 1
ATOM 2042 C CA . VAL A 1 258 ? -15.570 0.552 -13.854 1.00 90.06 258 VAL A CA 1
ATOM 2043 C C . VAL A 1 258 ? -16.417 -0.717 -13.851 1.00 90.06 258 VAL A C 1
ATOM 2045 O O . VAL A 1 258 ? -16.385 -1.483 -14.815 1.00 90.06 258 VAL A O 1
ATOM 2048 N N . PHE A 1 259 ? -17.137 -0.959 -12.757 1.00 88.06 259 PHE A N 1
ATOM 2049 C CA . PHE A 1 259 ? -17.940 -2.167 -12.575 1.00 88.06 259 PHE A CA 1
ATOM 2050 C C . PHE A 1 259 ? -19.395 -2.017 -13.031 1.00 88.06 259 PHE A C 1
ATOM 2052 O O . PHE A 1 259 ? -20.120 -3.008 -12.980 1.00 88.06 259 PHE A O 1
ATOM 2059 N N . ASP A 1 260 ? -19.803 -0.827 -13.489 1.00 89.62 260 ASP A N 1
ATOM 2060 C CA . ASP A 1 260 ? -21.197 -0.493 -13.811 1.00 89.62 260 ASP A CA 1
ATOM 2061 C C . ASP A 1 260 ? -22.137 -0.800 -12.627 1.00 89.62 260 ASP A C 1
ATOM 2063 O O . ASP A 1 260 ? -23.168 -1.466 -12.745 1.00 89.62 260 ASP A O 1
ATOM 2067 N N . LEU A 1 261 ? -21.712 -0.368 -11.435 1.00 87.75 261 LEU A N 1
ATOM 2068 C CA . LEU A 1 261 ? -22.427 -0.552 -10.174 1.00 87.75 261 LEU A CA 1
ATOM 2069 C C . LEU A 1 261 ? -22.911 0.797 -9.624 1.00 87.75 261 LEU A C 1
ATOM 2071 O O . LEU A 1 261 ? -22.346 1.838 -9.956 1.00 87.75 261 LEU A O 1
ATOM 2075 N N . PRO A 1 262 ? -23.943 0.807 -8.761 1.00 85.56 262 PRO A N 1
ATOM 2076 C CA . PRO A 1 262 ? -24.353 2.023 -8.066 1.00 85.56 262 PRO A CA 1
ATOM 2077 C C . PRO A 1 262 ? -23.213 2.629 -7.235 1.00 85.56 262 PRO A C 1
ATOM 2079 O O . PRO A 1 262 ? -22.436 1.897 -6.620 1.00 85.56 262 PRO A O 1
ATOM 2082 N N . GLU A 1 263 ? -23.152 3.961 -7.155 1.00 83.81 263 GLU A N 1
ATOM 2083 C CA . GLU A 1 263 ? -22.188 4.679 -6.302 1.00 83.81 263 GLU A CA 1
ATOM 2084 C C . GLU A 1 263 ? -22.295 4.247 -4.831 1.00 83.81 263 GLU A C 1
ATOM 2086 O O . GLU A 1 263 ? -21.291 4.143 -4.127 1.00 83.81 263 GLU A O 1
ATOM 2091 N N . ASP A 1 264 ? -23.507 3.927 -4.374 1.00 80.94 264 ASP A N 1
ATOM 2092 C CA . ASP A 1 264 ? -23.779 3.469 -3.017 1.00 80.94 264 ASP A CA 1
ATOM 2093 C C . ASP A 1 264 ? -23.580 1.959 -2.820 1.00 80.94 264 ASP A C 1
ATOM 2095 O O . ASP A 1 264 ? -23.840 1.467 -1.722 1.00 80.94 264 ASP A O 1
ATOM 2099 N N . TRP A 1 265 ? -23.099 1.217 -3.830 1.00 79.88 265 TRP A N 1
ATOM 2100 C CA . TRP A 1 265 ? -22.834 -0.222 -3.728 1.00 79.88 265 TRP A CA 1
ATOM 2101 C C . TRP A 1 265 ? -21.923 -0.546 -2.526 1.00 79.88 265 TRP A C 1
ATOM 2103 O O . TRP A 1 265 ? -20.903 0.128 -2.333 1.00 79.88 265 TRP A O 1
ATOM 2113 N N . PRO A 1 266 ? -22.241 -1.586 -1.725 1.00 75.75 266 PRO A N 1
ATOM 2114 C CA . PRO A 1 266 ? -23.268 -2.623 -1.933 1.00 75.75 266 PRO A CA 1
ATOM 2115 C C . PRO A 1 266 ? -24.718 -2.224 -1.605 1.00 75.75 266 PRO A C 1
ATOM 2117 O O . PRO A 1 266 ? -25.619 -3.055 -1.709 1.00 75.75 266 PRO A O 1
ATOM 2120 N N . GLY A 1 267 ? -24.955 -0.965 -1.245 1.00 73.00 267 GLY A N 1
ATOM 2121 C CA . GLY A 1 267 ? -26.257 -0.420 -0.883 1.00 73.00 267 GLY A CA 1
ATOM 2122 C C . GLY A 1 267 ? -26.703 -0.828 0.526 1.00 73.00 267 GLY A C 1
ATOM 2123 O O . GLY A 1 267 ? -26.081 -1.669 1.184 1.00 73.00 267 GLY A O 1
ATOM 2124 N N . PRO A 1 268 ? -27.793 -0.236 1.043 1.00 64.38 268 PRO A N 1
ATOM 2125 C CA . PRO A 1 268 ? -28.469 -0.759 2.223 1.00 64.38 268 PRO A CA 1
ATOM 2126 C C . PRO A 1 268 ? -29.071 -2.143 1.922 1.00 64.38 268 PRO A C 1
ATOM 2128 O O . PRO A 1 268 ? -29.732 -2.335 0.901 1.00 64.38 268 PRO A O 1
ATOM 2131 N N . GLU A 1 269 ? -28.877 -3.104 2.830 1.00 56.84 269 GLU A N 1
ATOM 2132 C CA . GLU A 1 269 ? -29.516 -4.425 2.766 1.00 56.84 269 GLU A CA 1
ATOM 2133 C C . GLU A 1 269 ? -31.043 -4.229 2.690 1.00 56.84 269 GLU A C 1
ATOM 2135 O O . GLU A 1 269 ? -31.639 -3.584 3.559 1.00 56.84 269 GLU A O 1
ATOM 2140 N N . ARG A 1 270 ? -31.693 -4.737 1.631 1.00 54.62 270 ARG A N 1
ATOM 2141 C CA . ARG A 1 270 ? -33.162 -4.785 1.600 1.00 54.62 270 ARG A CA 1
ATOM 2142 C C . ARG A 1 270 ? -33.602 -5.672 2.757 1.00 54.62 270 ARG A C 1
ATOM 2144 O O . ARG A 1 270 ? -33.124 -6.796 2.873 1.00 54.62 270 ARG A O 1
ATOM 2151 N N . SER A 1 271 ? -34.501 -5.175 3.604 1.00 50.06 271 SER A N 1
ATOM 2152 C CA . SER A 1 271 ? -35.079 -5.981 4.678 1.00 50.06 271 SER A CA 1
ATOM 2153 C C . SER A 1 271 ? -35.648 -7.268 4.086 1.00 50.06 271 SER A C 1
ATOM 2155 O O . SER A 1 271 ? -36.429 -7.208 3.133 1.00 50.06 271 SER A O 1
ATOM 2157 N N . PHE A 1 272 ? -35.260 -8.416 4.642 1.00 49.16 272 PHE A N 1
ATOM 2158 C CA . PHE A 1 272 ? -35.942 -9.675 4.374 1.00 49.16 272 PHE A CA 1
ATOM 2159 C C . PHE A 1 272 ? -37.406 -9.474 4.762 1.00 49.16 272 PHE A C 1
ATOM 2161 O O . PHE A 1 272 ? -37.737 -9.316 5.936 1.00 49.16 272 PHE A O 1
ATOM 2168 N N . THR A 1 273 ? -38.273 -9.361 3.763 1.00 53.06 273 THR A N 1
ATOM 2169 C CA . THR A 1 273 ? -39.710 -9.424 3.985 1.00 53.06 273 THR A CA 1
ATOM 2170 C C . THR A 1 273 ? -40.053 -10.898 3.898 1.00 53.06 273 THR A C 1
ATOM 2172 O O . THR A 1 273 ? -39.941 -11.488 2.827 1.00 53.06 273 THR A O 1
ATOM 2175 N N . ASP A 1 274 ? -40.412 -11.497 5.034 1.00 52.56 274 ASP A N 1
ATOM 2176 C CA . ASP A 1 274 ? -41.065 -12.807 5.081 1.00 52.56 274 ASP A CA 1
ATOM 2177 C C . ASP A 1 274 ? -42.406 -12.692 4.347 1.00 52.56 274 ASP A C 1
ATOM 2179 O O . ASP A 1 274 ? -43.452 -12.439 4.940 1.00 52.56 274 ASP A O 1
ATOM 2183 N N . THR A 1 275 ? -42.371 -12.800 3.024 1.00 51.91 275 THR A N 1
ATOM 2184 C CA . THR A 1 275 ? -43.572 -12.948 2.206 1.00 51.91 275 THR A CA 1
ATOM 2185 C C . THR A 1 275 ? -43.254 -13.920 1.089 1.00 51.91 275 THR A C 1
ATOM 2187 O O . THR A 1 275 ? -43.014 -13.527 -0.042 1.00 51.91 275 THR A O 1
ATOM 2190 N N . ASP A 1 276 ? -43.178 -15.189 1.473 1.00 47.72 276 ASP A N 1
ATOM 2191 C CA . ASP A 1 276 ? -43.622 -16.325 0.669 1.00 47.72 276 ASP A CA 1
ATOM 2192 C C . ASP A 1 276 ? -43.914 -17.481 1.648 1.00 47.72 276 ASP A C 1
ATOM 2194 O O . ASP A 1 276 ? -43.077 -18.347 1.912 1.00 47.72 276 ASP A O 1
ATOM 2198 N N . GLN A 1 277 ? -45.109 -17.427 2.250 1.00 42.00 277 GLN A N 1
ATOM 2199 C CA . GLN A 1 277 ? -45.846 -18.595 2.746 1.00 42.00 277 GLN A CA 1
ATOM 2200 C C . GLN A 1 277 ? -47.083 -18.787 1.874 1.00 42.00 277 GLN A C 1
ATOM 2202 O O . GLN A 1 277 ? -47.744 -17.764 1.580 1.00 42.00 277 GLN A O 1
#

pLDDT: mean 76.57, std 18.03, range [22.34, 97.31]

Radius of gyration: 21.53 Å; chains: 1; bounding box: 80×38×55 Å

Organism: Kibdelosporangium aridum (NCBI:txid2030)

Secondary structure (DSSP, 8-state):
-------TT--HHHHHHHHHHHHT---SSEEEEEEEEE--SS---HHHHHHHHHHHHHTS-HHHHHHHHHTT-PPPEEEEEETTEEEEEEEEEPPGGGTT-TT--SEEE-TT------HHHHHHHHHHHHHHHS---SS-EEEEEEE--TT--HHHHHHHHT--EEEEEETTEEEEEEEEE-S-SSSEETTEE--TTEEEEEEEES--TTTTTT-PPEEEE-TT-SSPPP--TTS-EEEE-TTS-EEEE--S--HHHHHT--TTTT-SPPP------